Protein AF-A0A3M7R4G9-F1 (afdb_monomer)

InterPro domains:
  IPR041588 Integrase zinc-binding domain [PF17921] (283-318)
  IPR043472 Macro domain-like [G3DSA:3.40.220.10] (87-218)

Secondary structure (DSSP, 8-state):
-------------------EEEEEETTEEEEEEEEE-SSSEEEEEEEE--SS------EEEEEEEEHHHHHHHHH-HHHHHHHHHHHHHT-SS-------PPPPPP-PPPPGGGSS-SS-EEEPPP--TT----EE--SSS--EE-----PEEE-TTS-EEE-HHHHHHHHHHHHHHHHHTT--EEEEEEE-GGGHHHHHHHHHHHHTTT-EEEEEESS--SS-TTSHHHHHHHHHHHHHH-HHHHHHHHHHHTT---SEEEETTEEEEEEEETTEEEEEE---GGGHHHHHHHHHHSTTTTTS-HHHHHHHHHHHB-

Organism: Brachionus plicatilis (NCBI:txid10195)

Nearest PDB structures (foldseek):
  4cw7-assembly3_F  TM=4.751E-01  e=2.543E-01  Pyrococcus abyssi GE5
  8apo-assembly1_Am  TM=3.723E-01  e=1.041E-01  Polytomella magna
  1zun-assembly1_A  TM=4.041E-01  e=3.932E+00  Pseudomonas syringae
  4tld-assembly1_D  TM=3.288E-01  e=1.610E+00  Synechococcus elongatus PCC 7942 = FACHB-805
  4tld-assembly1_F  TM=3.318E-01  e=2.442E+00  Synechococcus elongatus PCC 7942 = FACHB-805

Sequence (318 aa):
MSENSFPVSTLSEIPIEPFFARYIIGRKVRSIEGISKGNDETDLVLINDSPFTKKIRKHTILGRFNKVEILDLIKNEKELSEFVHKNIDSETVNSVTQSTFTRPPRRGGLDSNLLTSEKPLVLISSPNYKTVNDLNLTQLNNIKTKVGNCTMERSENGKHKPNFKQITRSFNKLRRRCKALGIIEVSFPKISNRRHQLAKIINKTFIDHGVNCTVYTNKETIGQIDESFSFCKDIIKLQNEDKHISSIKEKLKLKKIKGYIIENDILLKIRKCRNKIYKQLVIPQCLKRDILEMCHDHFFGAHLGHEKTWAKISSRFY

Solvent-accessible surface area (backbone atoms only — not comparable to full-atom values): 19577 Å² total; per-residue (Å²): 138,85,84,84,80,78,82,85,76,77,82,69,86,75,80,83,70,79,49,78,49,78,49,74,60,88,94,44,58,35,37,41,38,48,46,75,73,87,74,67,37,27,40,38,30,41,35,62,61,61,97,84,58,100,60,85,76,57,74,45,78,79,48,77,36,46,62,68,58,49,52,53,37,64,73,34,59,68,57,41,52,52,53,52,50,58,68,60,72,57,82,67,90,79,86,85,81,84,80,84,83,78,80,80,82,77,84,73,87,73,68,73,81,73,74,76,57,94,62,63,69,43,51,43,69,76,86,45,76,87,50,40,50,72,42,60,49,65,93,80,74,82,56,79,46,69,45,67,71,53,63,65,44,74,41,96,84,73,47,74,41,78,42,60,69,59,52,51,53,42,50,53,52,51,47,53,48,32,57,76,68,71,35,49,40,40,41,41,53,80,41,59,71,96,42,52,70,56,52,51,51,50,44,53,63,31,47,80,68,73,24,48,59,51,67,43,46,78,52,79,76,91,84,76,72,67,54,73,57,44,56,57,53,51,49,40,51,46,38,64,70,26,68,68,53,40,52,51,53,52,37,42,75,70,64,74,55,81,56,63,49,74,57,95,80,36,57,28,37,53,44,79,54,100,91,43,82,43,70,16,43,54,63,35,78,86,50,51,61,59,53,49,47,56,46,37,64,34,84,96,36,48,89,60,52,71,68,51,37,47,54,55,45,67,66,47,40,88

Foldseek 3Di:
DDDDDDDDDPPPDDDDDWDKDWDDDPPFIKIWIWDDPPPQKTFTWIWRDDPPDPDDTDIDGLDIDGPVVVVVLVVCVVNVVVSVVVSVVPPDDDDDDDDDDDDDDDDDDDDPVVPPDPAQEFEADADDLQAQAWRDGPPDPPDTDGLDRFDFDQPPVRDTDTPVVSLLVSLLVVLVVCVVVVHQEYEYPEDEPVCVVVVVSNCCNNVVPRRHYHYHYPDDDDDPPVCVVVVVVVQLVLCCVAPVSVVVVVCVVVVVDDQWDADPSFIWGWDDDPHDTATAGEGRPVCPVVLLCCLQVPPVRPPPDDVNSVVSCVRHHD

Radius of gyration: 29.03 Å; Cα contacts (8 Å, |Δi|>4): 357; chains: 1; bounding box: 90×67×69 Å

Structure (mmCIF, N/CA/C/O backbone):
data_AF-A0A3M7R4G9-F1
#
_entry.id   AF-A0A3M7R4G9-F1
#
loop_
_atom_site.group_PDB
_atom_site.id
_atom_site.type_symbol
_atom_site.label_atom_id
_atom_site.label_alt_id
_atom_site.label_comp_id
_atom_site.label_asym_id
_atom_site.label_entity_id
_atom_site.label_seq_id
_atom_site.pdbx_PDB_ins_code
_atom_site.Cartn_x
_atom_site.Cartn_y
_atom_site.Cartn_z
_atom_site.occupancy
_atom_site.B_iso_or_equiv
_atom_site.auth_seq_id
_atom_site.auth_comp_id
_atom_site.auth_asym_id
_atom_site.auth_atom_id
_atom_site.pdbx_PDB_model_num
ATOM 1 N N . MET A 1 1 ? 74.007 -35.275 7.857 1.00 42.44 1 MET A N 1
ATOM 2 C CA . MET A 1 1 ? 73.600 -33.868 7.677 1.00 42.44 1 MET A CA 1
ATOM 3 C C . MET A 1 1 ? 72.355 -33.878 6.814 1.00 42.44 1 MET A C 1
ATOM 5 O O . MET A 1 1 ? 72.443 -34.271 5.663 1.00 42.44 1 MET A O 1
ATOM 9 N N . SER A 1 2 ? 71.194 -33.628 7.415 1.00 34.22 2 SER A N 1
ATOM 10 C CA . SER A 1 2 ? 69.884 -33.672 6.758 1.00 34.22 2 SER A CA 1
ATOM 11 C C . SER A 1 2 ? 69.499 -32.266 6.309 1.00 34.22 2 SER A C 1
ATOM 13 O O . SER A 1 2 ? 69.327 -31.380 7.148 1.00 34.22 2 SER A O 1
ATOM 15 N N . GLU A 1 3 ? 69.388 -32.062 5.001 1.00 41.69 3 GLU A N 1
ATOM 16 C CA . GLU A 1 3 ? 68.932 -30.807 4.409 1.00 41.69 3 GLU A CA 1
ATOM 17 C C . GLU A 1 3 ? 67.402 -30.713 4.496 1.00 41.69 3 GLU A C 1
ATOM 19 O O . GLU A 1 3 ? 66.668 -31.472 3.864 1.00 41.69 3 GLU A O 1
ATOM 24 N N . ASN A 1 4 ? 66.925 -29.773 5.315 1.00 40.69 4 ASN A N 1
ATOM 25 C CA . ASN A 1 4 ? 65.525 -29.371 5.379 1.00 40.69 4 ASN A CA 1
ATOM 26 C C . ASN A 1 4 ? 65.193 -28.516 4.150 1.00 40.69 4 ASN A C 1
ATOM 28 O O . ASN A 1 4 ? 65.580 -27.349 4.084 1.00 40.69 4 ASN A O 1
ATOM 32 N N . SER A 1 5 ? 64.443 -29.073 3.201 1.00 41.25 5 SER A N 1
ATOM 33 C CA . SER A 1 5 ? 63.776 -28.299 2.154 1.00 41.25 5 SER A CA 1
ATOM 34 C C . SER A 1 5 ? 62.365 -27.930 2.622 1.00 41.25 5 SER A C 1
ATOM 36 O O . SER A 1 5 ? 61.521 -28.790 2.865 1.00 41.25 5 SER A O 1
ATOM 38 N N . PHE A 1 6 ? 62.110 -26.632 2.792 1.00 34.25 6 PHE A N 1
ATOM 39 C CA . PHE A 1 6 ? 60.760 -26.103 2.992 1.00 34.25 6 PHE A CA 1
ATOM 40 C C . PHE A 1 6 ? 60.061 -25.951 1.634 1.00 34.25 6 PHE A C 1
ATOM 42 O O . PHE A 1 6 ? 60.702 -25.520 0.671 1.00 34.25 6 PHE A O 1
ATOM 49 N N . PRO A 1 7 ? 58.756 -26.252 1.526 1.00 42.47 7 PRO A N 1
ATOM 50 C CA . PRO A 1 7 ? 58.028 -26.043 0.287 1.00 42.47 7 PRO A CA 1
ATOM 51 C C . PRO A 1 7 ? 57.777 -24.546 0.072 1.00 42.47 7 PRO A C 1
ATOM 53 O O . PRO A 1 7 ? 57.240 -23.854 0.937 1.00 42.47 7 PRO A O 1
ATOM 56 N N . VAL A 1 8 ? 58.137 -24.059 -1.116 1.00 41.22 8 VAL A N 1
ATOM 57 C CA . VAL A 1 8 ? 57.714 -22.755 -1.636 1.00 41.22 8 VAL A CA 1
ATOM 58 C C . VAL A 1 8 ? 56.209 -22.831 -1.884 1.00 41.22 8 VAL A C 1
ATOM 60 O O . VAL A 1 8 ? 55.754 -23.364 -2.893 1.00 41.22 8 VAL A O 1
ATOM 63 N N . SER A 1 9 ? 55.419 -22.333 -0.937 1.00 35.94 9 SER A N 1
ATOM 64 C CA . SER A 1 9 ? 53.991 -22.112 -1.132 1.00 35.94 9 SER A CA 1
ATOM 65 C C . SER A 1 9 ? 53.798 -20.990 -2.151 1.00 35.94 9 SER A C 1
ATOM 67 O O . SER A 1 9 ? 54.118 -19.830 -1.887 1.00 35.94 9 SER A O 1
ATOM 69 N N . THR A 1 10 ? 53.284 -21.348 -3.323 1.00 41.22 10 THR A N 1
ATOM 70 C CA . THR A 1 10 ? 52.776 -20.421 -4.330 1.00 41.22 10 THR A CA 1
ATOM 71 C C . THR A 1 10 ? 51.686 -19.552 -3.703 1.00 41.22 10 THR A C 1
ATOM 73 O O . THR A 1 10 ? 50.642 -20.044 -3.279 1.00 41.22 10 THR A O 1
ATOM 76 N N . LEU A 1 11 ? 51.940 -18.242 -3.622 1.00 35.69 11 LEU A N 1
ATOM 77 C CA . LEU A 1 11 ? 50.933 -17.233 -3.298 1.00 35.69 11 LEU A CA 1
ATOM 78 C C . LEU A 1 11 ? 49.896 -17.224 -4.425 1.00 35.69 11 LEU A C 1
ATOM 80 O O . LEU A 1 11 ? 50.037 -16.514 -5.416 1.00 35.69 11 LEU A O 1
ATOM 84 N N . SER A 1 12 ? 48.873 -18.062 -4.287 1.00 39.47 12 SER A N 1
ATOM 85 C CA . SER A 1 12 ? 47.683 -18.035 -5.128 1.00 39.47 12 SER A CA 1
ATOM 86 C C . SER A 1 12 ? 47.041 -16.646 -5.085 1.00 39.47 12 SER A C 1
ATOM 88 O O . SER A 1 12 ? 46.936 -16.034 -4.020 1.00 39.47 12 SER A O 1
ATOM 90 N N . GLU A 1 13 ? 46.609 -16.174 -6.251 1.00 47.41 13 GLU A N 1
ATOM 91 C CA . GLU A 1 13 ? 45.967 -14.886 -6.518 1.00 47.41 13 GLU A CA 1
ATOM 92 C C . GLU A 1 13 ? 44.855 -14.557 -5.507 1.00 47.41 13 GLU A C 1
ATOM 94 O O . GLU A 1 13 ? 43.728 -15.031 -5.611 1.00 47.41 13 GLU A O 1
ATOM 99 N N . ILE A 1 14 ? 45.155 -13.715 -4.514 1.00 47.22 14 ILE A N 1
ATOM 100 C CA . ILE A 1 14 ? 44.122 -13.139 -3.644 1.00 47.22 14 ILE A CA 1
ATOM 101 C C . ILE A 1 14 ? 43.396 -12.056 -4.458 1.00 47.22 14 ILE A C 1
ATOM 103 O O . ILE A 1 14 ? 44.038 -11.049 -4.785 1.00 47.22 14 ILE A O 1
ATOM 107 N N . PRO A 1 15 ? 42.103 -12.199 -4.797 1.00 49.53 15 PRO A N 1
ATOM 108 C CA . PRO A 1 15 ? 41.371 -11.149 -5.493 1.00 49.53 15 PRO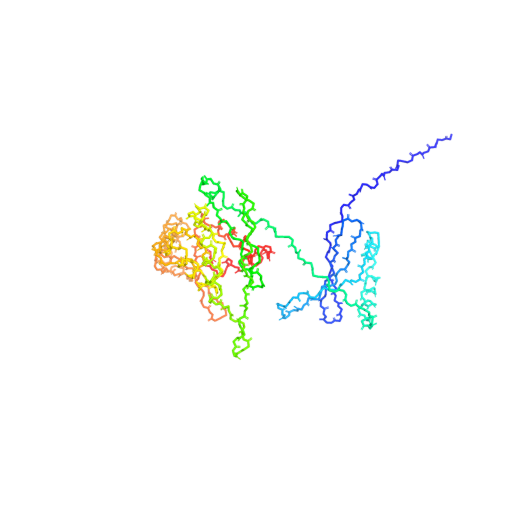 A CA 1
ATOM 109 C C . PRO A 1 15 ? 41.316 -9.895 -4.612 1.00 49.53 15 PRO A C 1
ATOM 111 O O . PRO A 1 15 ? 40.972 -9.963 -3.433 1.00 49.53 15 PRO A O 1
ATOM 114 N N . ILE A 1 16 ? 41.686 -8.739 -5.171 1.00 54.91 16 ILE A N 1
ATOM 115 C CA . ILE A 1 16 ? 41.529 -7.459 -4.473 1.00 54.91 16 ILE A CA 1
ATOM 116 C C . ILE A 1 16 ? 40.050 -7.093 -4.539 1.00 54.91 16 ILE A C 1
ATOM 118 O O . ILE A 1 16 ? 39.544 -6.699 -5.592 1.00 54.91 16 ILE A O 1
ATOM 122 N N . GLU A 1 17 ? 39.352 -7.224 -3.417 1.00 59.75 17 GLU A N 1
ATOM 123 C CA . GLU A 1 17 ? 38.013 -6.669 -3.289 1.00 59.75 17 GLU A CA 1
ATOM 124 C C . GLU A 1 17 ? 38.077 -5.131 -3.300 1.00 59.75 17 GLU A C 1
ATOM 126 O O . GLU A 1 17 ? 39.019 -4.541 -2.760 1.00 59.75 17 GLU A O 1
ATOM 131 N N . PRO A 1 18 ? 37.096 -4.448 -3.916 1.00 66.75 18 PRO A N 1
ATOM 132 C CA . PRO A 1 18 ? 37.012 -2.996 -3.836 1.00 66.75 18 PRO A CA 1
ATOM 133 C C . PRO A 1 18 ? 36.936 -2.570 -2.367 1.00 66.75 18 PRO A C 1
ATOM 135 O O . PRO A 1 18 ? 36.030 -2.980 -1.642 1.00 66.75 18 PRO A O 1
ATOM 138 N N . PHE A 1 19 ? 37.873 -1.730 -1.931 1.00 71.00 19 PHE A N 1
ATOM 139 C CA . PHE A 1 19 ? 37.915 -1.233 -0.560 1.00 71.00 19 PHE A CA 1
ATOM 140 C C . PHE A 1 19 ? 37.462 0.225 -0.484 1.00 71.00 19 PHE A C 1
ATOM 142 O O . PHE A 1 19 ? 37.578 1.004 -1.436 1.00 71.00 19 PHE A O 1
ATOM 149 N N . PHE A 1 20 ? 36.928 0.587 0.680 1.00 68.19 20 PHE A N 1
ATOM 150 C CA . PHE A 1 20 ? 36.372 1.904 0.948 1.00 68.19 20 PHE A CA 1
ATOM 151 C C . PHE A 1 20 ? 36.874 2.403 2.298 1.00 68.19 20 PHE A C 1
ATOM 153 O O . PHE A 1 20 ? 36.586 1.799 3.331 1.00 68.19 20 PHE A O 1
ATOM 160 N N . ALA A 1 21 ? 37.587 3.526 2.291 1.00 71.38 21 ALA A N 1
ATOM 161 C CA . ALA A 1 21 ? 38.100 4.152 3.503 1.00 71.38 21 ALA A CA 1
ATOM 162 C C . ALA A 1 21 ? 37.563 5.584 3.635 1.00 71.38 21 ALA A C 1
ATOM 164 O O . ALA A 1 21 ? 37.418 6.311 2.647 1.00 71.38 21 ALA A O 1
ATOM 165 N N . ARG A 1 22 ? 37.218 5.994 4.861 1.00 68.25 22 ARG A N 1
ATOM 166 C CA . ARG A 1 22 ? 36.731 7.347 5.167 1.00 68.25 22 ARG A CA 1
ATOM 167 C C . ARG A 1 22 ? 37.735 8.073 6.033 1.00 68.25 22 ARG A C 1
ATOM 169 O O . ARG A 1 22 ? 38.147 7.544 7.055 1.00 68.25 22 ARG A O 1
ATOM 176 N N . TYR A 1 23 ? 38.003 9.322 5.675 1.00 67.88 23 TYR A N 1
ATOM 177 C CA . TYR A 1 23 ? 38.895 10.188 6.432 1.00 67.88 23 TYR A CA 1
ATOM 178 C C . TYR A 1 23 ? 38.284 11.575 6.603 1.00 67.88 23 TYR A C 1
ATOM 180 O O . TYR A 1 23 ? 37.444 12.028 5.814 1.00 67.88 23 TYR A O 1
ATOM 188 N N . ILE A 1 24 ? 38.708 12.253 7.664 1.00 58.72 24 ILE A N 1
ATOM 189 C CA . ILE A 1 24 ? 38.310 13.623 7.971 1.00 58.72 24 ILE A CA 1
ATOM 190 C C . ILE A 1 24 ? 39.524 14.510 7.724 1.00 58.72 24 ILE A C 1
ATOM 192 O O . ILE A 1 24 ? 40.547 14.353 8.379 1.00 58.72 24 ILE A O 1
ATOM 196 N N . ILE A 1 25 ? 39.400 15.448 6.784 1.00 66.94 25 ILE A N 1
ATOM 197 C CA . ILE A 1 25 ? 40.426 16.463 6.516 1.00 66.94 25 ILE A CA 1
ATOM 198 C C . ILE A 1 25 ? 39.813 17.823 6.849 1.00 66.94 25 ILE A C 1
ATOM 200 O O . ILE A 1 25 ? 38.887 18.297 6.174 1.00 66.94 25 ILE A O 1
ATOM 204 N N . GLY A 1 26 ? 40.280 18.432 7.939 1.00 76.31 26 GLY A N 1
ATOM 205 C CA . GLY A 1 26 ? 39.665 19.626 8.520 1.00 76.31 26 GLY A CA 1
ATOM 206 C C . GLY A 1 26 ? 38.207 19.371 8.933 1.00 76.31 26 GLY A C 1
ATOM 207 O O . GLY A 1 26 ? 37.925 18.491 9.736 1.00 76.31 26 GLY A O 1
ATOM 208 N N . ARG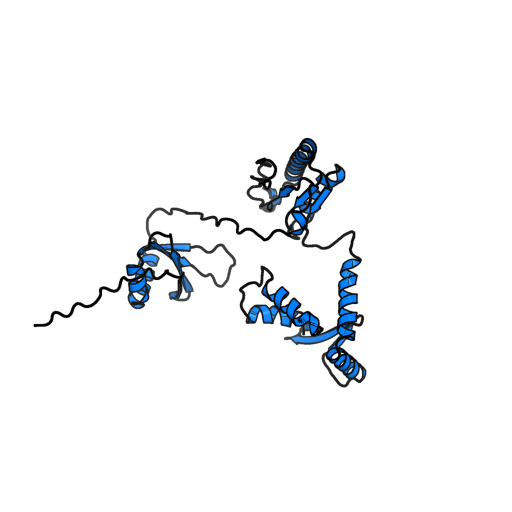 A 1 27 ? 37.255 20.134 8.373 1.00 62.06 27 ARG A N 1
ATOM 209 C CA . ARG A 1 27 ? 35.801 19.973 8.626 1.00 62.06 27 ARG A CA 1
ATOM 210 C C . ARG A 1 27 ? 35.056 19.170 7.548 1.00 62.06 27 ARG A C 1
ATOM 212 O O . ARG A 1 27 ? 33.826 19.145 7.553 1.00 62.06 27 ARG A O 1
ATOM 219 N N . LYS A 1 28 ? 35.758 18.571 6.580 1.00 68.12 28 LYS A N 1
ATOM 220 C CA . LYS A 1 28 ? 35.141 17.841 5.460 1.00 68.12 28 LYS A CA 1
ATOM 221 C C . LYS A 1 28 ? 35.423 16.347 5.583 1.00 68.12 28 LYS A C 1
ATOM 223 O O . LYS A 1 28 ? 36.575 15.939 5.696 1.00 68.12 28 LYS A O 1
ATOM 228 N N . VAL A 1 29 ? 34.364 15.544 5.506 1.00 62.59 29 VAL A N 1
ATOM 229 C CA . VAL A 1 29 ? 34.470 14.089 5.354 1.00 62.59 29 VAL A CA 1
ATOM 230 C C . VAL A 1 29 ? 34.738 13.794 3.884 1.00 62.59 29 VAL A C 1
ATOM 232 O O . VAL A 1 29 ? 34.008 14.278 3.017 1.00 62.59 29 VAL A O 1
ATOM 235 N N . ARG A 1 30 ? 35.780 13.018 3.601 1.00 77.12 30 ARG A N 1
ATOM 236 C CA . ARG A 1 30 ? 36.077 12.516 2.258 1.00 77.12 30 ARG A CA 1
ATOM 237 C C . ARG A 1 30 ? 36.153 10.995 2.300 1.00 77.12 30 ARG A C 1
ATOM 239 O O . ARG A 1 30 ? 36.441 10.408 3.343 1.00 77.12 30 ARG A O 1
ATOM 246 N N . SER A 1 31 ? 35.871 10.363 1.171 1.00 80.25 31 SER A N 1
ATOM 247 C CA . SER A 1 31 ? 36.061 8.925 1.008 1.00 80.25 31 SER A CA 1
ATOM 248 C C . SER A 1 31 ? 37.083 8.646 -0.087 1.00 80.25 31 SER A C 1
ATOM 250 O O . SER A 1 31 ? 37.171 9.394 -1.059 1.00 80.25 31 SER A O 1
ATOM 252 N N . ILE A 1 32 ? 37.880 7.599 0.103 1.00 81.44 32 ILE A N 1
ATOM 253 C CA . ILE A 1 32 ? 38.805 7.072 -0.899 1.00 81.44 32 ILE A CA 1
ATOM 254 C C . ILE A 1 32 ? 38.264 5.714 -1.332 1.00 81.44 32 ILE A C 1
ATOM 256 O O . ILE A 1 32 ? 37.933 4.874 -0.492 1.00 81.44 32 ILE A O 1
ATOM 260 N N . GLU A 1 33 ? 38.144 5.531 -2.641 1.00 85.69 33 GLU A N 1
ATOM 261 C CA . GLU A 1 33 ? 37.711 4.282 -3.262 1.00 85.69 33 GLU A CA 1
ATOM 262 C C . GLU A 1 33 ? 38.821 3.785 -4.192 1.00 85.69 33 GLU A C 1
ATOM 264 O O . GLU A 1 33 ? 39.323 4.546 -5.026 1.00 85.69 33 GLU A O 1
ATOM 269 N N . GLY A 1 34 ? 39.210 2.519 -4.034 1.00 84.25 34 GLY A N 1
ATOM 270 C CA . GLY A 1 34 ? 40.103 1.837 -4.968 1.00 84.25 34 GLY A CA 1
ATOM 271 C C . GLY A 1 34 ? 39.306 1.248 -6.130 1.00 84.25 34 GLY A C 1
ATOM 272 O O . GLY A 1 34 ? 38.413 0.428 -5.915 1.00 84.25 34 GLY A O 1
ATOM 273 N N . ILE A 1 35 ? 39.617 1.648 -7.364 1.00 83.75 35 ILE A N 1
ATOM 274 C CA . ILE A 1 35 ? 38.969 1.120 -8.573 1.00 83.75 35 ILE A CA 1
ATOM 275 C C . ILE A 1 35 ? 39.972 0.263 -9.346 1.00 83.75 35 ILE A C 1
ATOM 277 O O . ILE A 1 35 ? 40.864 0.790 -10.011 1.00 83.75 35 ILE A O 1
ATOM 281 N N . SER A 1 36 ? 39.807 -1.060 -9.282 1.00 82.50 36 SER A N 1
ATOM 282 C CA . SER A 1 36 ? 40.648 -2.005 -10.028 1.00 82.50 36 SER A CA 1
ATOM 283 C C . SER A 1 36 ? 40.463 -1.852 -11.544 1.00 82.50 36 SER A C 1
ATOM 285 O O . SER A 1 36 ? 39.335 -1.711 -12.033 1.00 82.50 36 SER A O 1
ATOM 287 N N . LYS A 1 37 ? 41.572 -1.888 -12.293 1.00 79.44 37 LYS A N 1
ATOM 288 C CA . LYS A 1 37 ? 41.596 -1.789 -13.764 1.00 79.44 37 LYS A CA 1
ATOM 289 C C . LYS A 1 37 ? 41.841 -3.113 -14.486 1.00 79.44 37 LYS A C 1
ATOM 291 O O . LYS A 1 37 ? 41.761 -3.131 -15.710 1.00 79.44 37 LYS A O 1
ATOM 296 N N . GLY A 1 38 ? 42.068 -4.205 -13.756 1.00 66.44 38 GLY A N 1
ATOM 297 C CA . GLY A 1 38 ? 42.205 -5.549 -14.329 1.00 66.44 38 GLY A CA 1
ATOM 298 C C . GLY A 1 38 ? 43.621 -5.983 -14.726 1.00 66.44 38 GLY A C 1
ATOM 299 O O . GLY A 1 38 ? 43.740 -7.056 -15.296 1.00 66.44 38 GLY A O 1
ATOM 300 N N . ASN A 1 39 ? 44.667 -5.219 -14.384 1.00 73.00 39 ASN A N 1
ATOM 301 C CA . ASN A 1 39 ? 46.081 -5.547 -14.655 1.00 73.00 39 ASN A CA 1
ATOM 302 C C . ASN A 1 39 ? 46.964 -5.300 -13.408 1.00 73.00 39 ASN A C 1
ATOM 304 O O . ASN A 1 39 ? 47.975 -4.613 -13.503 1.00 73.00 39 ASN A O 1
ATOM 308 N N . ASP A 1 40 ? 46.515 -5.711 -12.217 1.00 77.88 40 ASP A N 1
ATOM 309 C CA . ASP A 1 40 ? 47.119 -5.388 -10.900 1.00 77.88 40 ASP A CA 1
ATOM 310 C C . ASP A 1 40 ? 47.237 -3.893 -10.537 1.00 77.88 40 ASP A C 1
ATOM 312 O O . ASP A 1 40 ? 47.588 -3.545 -9.407 1.00 77.88 40 ASP A O 1
ATOM 316 N N . GLU A 1 41 ? 46.861 -3.001 -11.451 1.00 79.38 41 GLU A N 1
ATOM 317 C CA . GLU A 1 41 ? 46.724 -1.570 -11.216 1.00 79.38 41 GLU A CA 1
ATOM 318 C C . GLU A 1 41 ? 45.354 -1.218 -10.626 1.00 79.38 41 GLU A C 1
ATOM 320 O O . GLU A 1 41 ? 44.295 -1.704 -11.053 1.00 79.38 41 GLU A O 1
ATOM 325 N N . THR A 1 42 ? 45.377 -0.303 -9.664 1.00 83.25 42 THR A N 1
ATOM 326 C CA . THR A 1 42 ? 44.187 0.259 -9.032 1.00 83.25 42 THR A CA 1
ATOM 327 C C . THR A 1 42 ? 44.306 1.781 -8.992 1.00 83.25 42 THR A C 1
ATOM 329 O O . THR A 1 42 ? 45.295 2.337 -8.511 1.00 83.25 42 THR A O 1
ATOM 332 N N . ASP A 1 43 ? 43.279 2.467 -9.499 1.00 85.06 43 ASP A N 1
ATOM 333 C CA . ASP A 1 43 ? 43.169 3.921 -9.372 1.00 85.06 43 ASP A CA 1
ATOM 334 C C . ASP A 1 43 ? 42.684 4.244 -7.950 1.00 85.06 43 ASP A C 1
ATOM 336 O O . ASP A 1 43 ? 41.605 3.792 -7.548 1.00 85.06 43 ASP A O 1
ATOM 340 N N . LEU A 1 44 ? 43.430 5.064 -7.203 1.00 84.50 44 LEU A N 1
ATOM 341 C CA . LEU A 1 44 ? 42.930 5.654 -5.958 1.00 84.50 44 LEU A CA 1
ATOM 342 C C . LEU A 1 44 ? 42.118 6.904 -6.281 1.00 84.50 44 LEU A C 1
ATOM 344 O O . LEU A 1 44 ? 42.647 7.895 -6.792 1.00 84.50 44 LEU A O 1
ATOM 348 N N . VAL A 1 45 ? 40.824 6.874 -5.967 1.00 85.19 45 VAL A N 1
ATOM 349 C CA . VAL A 1 45 ? 39.908 7.973 -6.272 1.00 85.19 45 VAL A CA 1
ATOM 350 C C . VAL A 1 45 ? 39.425 8.638 -4.995 1.00 85.19 45 VAL A C 1
ATOM 352 O O . VAL A 1 45 ? 38.754 8.022 -4.170 1.00 85.19 45 VAL A O 1
ATOM 355 N N . LEU A 1 46 ? 39.699 9.936 -4.868 1.00 84.50 46 LEU A N 1
ATOM 356 C CA . LEU A 1 46 ? 39.132 10.772 -3.820 1.00 84.50 46 LEU A CA 1
ATOM 357 C C . LEU A 1 46 ? 37.724 11.220 -4.214 1.00 84.50 46 LEU A C 1
ATOM 359 O O . LEU A 1 46 ? 37.508 11.866 -5.246 1.00 84.50 46 LEU A O 1
ATOM 363 N N . ILE A 1 47 ? 36.761 10.909 -3.356 1.00 82.25 47 ILE A N 1
ATOM 364 C CA . ILE A 1 47 ? 35.361 11.282 -3.502 1.00 82.25 47 ILE A CA 1
ATOM 365 C C . ILE A 1 47 ? 35.068 12.421 -2.531 1.00 82.25 47 ILE A C 1
ATOM 367 O O . ILE A 1 47 ? 35.088 12.272 -1.306 1.00 82.25 47 ILE A O 1
ATOM 371 N N . ASN A 1 48 ? 34.769 13.587 -3.099 1.00 73.81 48 ASN A N 1
ATOM 372 C CA . ASN A 1 48 ? 34.350 14.745 -2.324 1.00 73.81 48 ASN A CA 1
ATOM 373 C C . ASN A 1 48 ? 32.861 14.619 -1.979 1.00 73.81 48 ASN A C 1
ATOM 375 O O . ASN A 1 48 ? 31.988 15.010 -2.762 1.00 73.81 48 ASN A O 1
ATOM 379 N N . ASP A 1 49 ? 32.570 14.082 -0.797 1.00 65.06 49 ASP A N 1
ATOM 380 C CA . ASP A 1 49 ? 31.210 14.001 -0.278 1.00 65.06 49 ASP A CA 1
ATOM 381 C C . ASP A 1 49 ? 30.755 15.389 0.211 1.00 65.06 49 ASP A C 1
ATOM 383 O O . ASP A 1 49 ? 31.201 15.909 1.232 1.00 65.06 49 ASP A O 1
ATOM 387 N N . SER A 1 50 ? 29.858 16.034 -0.544 1.00 56.19 50 SER A N 1
ATOM 388 C CA . SER A 1 50 ? 29.167 17.242 -0.079 1.00 56.19 50 SER A CA 1
ATOM 389 C C . SER A 1 50 ? 27.954 16.837 0.765 1.00 56.19 50 SER A C 1
ATOM 391 O O . SER A 1 50 ? 27.037 16.216 0.221 1.00 56.19 50 SER A O 1
ATOM 393 N N . PRO A 1 51 ? 27.873 17.229 2.050 1.00 46.12 51 PRO A N 1
ATOM 394 C CA . PRO A 1 51 ? 26.733 16.870 2.893 1.00 46.12 51 PRO A CA 1
ATOM 395 C C . PRO A 1 51 ? 25.411 17.541 2.474 1.00 46.12 51 PRO A C 1
ATOM 397 O O . PRO A 1 51 ? 24.352 17.121 2.933 1.00 46.12 51 PRO A O 1
ATOM 400 N N . PHE A 1 52 ? 25.434 18.548 1.587 1.00 42.19 52 PHE A N 1
ATOM 401 C CA . PHE A 1 52 ? 24.273 19.421 1.367 1.00 42.19 52 PHE A CA 1
ATOM 402 C C . PHE A 1 52 ? 23.728 19.503 -0.064 1.00 42.19 52 PHE A C 1
ATOM 404 O O . PHE A 1 52 ? 22.672 20.104 -0.252 1.00 42.19 52 PHE A O 1
ATOM 411 N N . THR A 1 53 ? 24.339 18.890 -1.089 1.00 42.44 53 THR A N 1
ATOM 412 C CA . THR A 1 53 ? 23.751 18.942 -2.447 1.00 42.44 53 THR A CA 1
ATOM 413 C C . THR A 1 53 ? 23.894 17.650 -3.255 1.00 42.44 53 THR A C 1
ATOM 415 O O . THR A 1 53 ? 24.980 17.107 -3.418 1.00 42.44 53 THR A O 1
ATOM 418 N N . LYS A 1 54 ? 22.776 17.193 -3.850 1.00 45.78 54 LYS A N 1
ATOM 419 C CA . LYS A 1 54 ? 22.701 16.137 -4.885 1.00 45.78 54 LYS A CA 1
ATOM 420 C C . LYS A 1 54 ? 23.283 16.612 -6.231 1.00 45.78 54 LYS A C 1
ATOM 422 O O . LYS A 1 54 ? 22.594 16.572 -7.252 1.00 45.78 54 LYS A O 1
ATOM 427 N N . LYS A 1 55 ? 24.512 17.124 -6.258 1.00 46.09 55 LYS A N 1
ATOM 428 C CA . LYS A 1 55 ? 25.232 17.388 -7.514 1.00 46.09 55 LYS A CA 1
ATOM 429 C C . LYS A 1 55 ? 26.231 16.268 -7.798 1.00 46.09 55 LYS A C 1
ATOM 431 O O . LYS A 1 55 ? 26.611 15.526 -6.900 1.00 46.09 55 LYS A O 1
ATOM 436 N N . ILE A 1 56 ? 26.571 16.134 -9.081 1.00 46.09 56 ILE A N 1
ATOM 437 C CA . ILE A 1 56 ? 27.527 15.168 -9.641 1.00 46.09 56 ILE A CA 1
ATOM 438 C C . ILE A 1 56 ? 28.750 15.080 -8.722 1.00 46.09 56 ILE A C 1
ATOM 440 O O . ILE A 1 56 ? 29.367 16.109 -8.438 1.00 46.09 56 ILE A O 1
ATOM 444 N N . ARG A 1 57 ? 29.069 13.869 -8.249 1.00 60.16 57 ARG A N 1
ATOM 445 C CA . ARG A 1 57 ? 30.272 13.622 -7.450 1.00 60.16 57 ARG A CA 1
ATOM 446 C C . ARG A 1 57 ? 31.476 13.971 -8.316 1.00 60.16 57 ARG A C 1
ATOM 448 O O . ARG A 1 57 ? 31.661 13.391 -9.383 1.00 60.16 57 ARG A O 1
ATOM 455 N N . LYS A 1 58 ? 32.242 14.975 -7.892 1.00 69.00 58 LYS A N 1
ATOM 456 C CA . LYS A 1 58 ? 33.558 15.226 -8.472 1.00 69.00 58 LYS A CA 1
ATOM 457 C C . LYS A 1 58 ? 34.501 14.183 -7.887 1.00 69.00 58 LYS A C 1
ATOM 459 O O . LYS A 1 58 ? 34.561 14.038 -6.666 1.00 69.00 58 LYS A O 1
ATOM 464 N N . HIS A 1 59 ? 35.173 13.471 -8.774 1.00 75.69 59 HIS A N 1
ATOM 465 C CA . HIS A 1 59 ? 36.188 12.485 -8.449 1.00 75.69 59 HIS A CA 1
ATOM 466 C C . HIS A 1 59 ? 37.543 13.071 -8.837 1.00 75.69 59 HIS A C 1
ATOM 468 O O . HIS A 1 59 ? 37.665 13.615 -9.936 1.00 75.69 59 HIS A O 1
ATOM 474 N N . THR A 1 60 ? 38.525 12.961 -7.949 1.00 81.56 60 THR A N 1
ATOM 475 C CA . THR A 1 60 ? 39.923 13.291 -8.247 1.00 81.56 60 THR A CA 1
ATOM 476 C C . THR A 1 60 ? 40.720 11.997 -8.172 1.00 81.56 60 THR A C 1
ATOM 478 O O . THR A 1 60 ? 40.649 11.300 -7.163 1.00 81.56 60 THR A O 1
ATOM 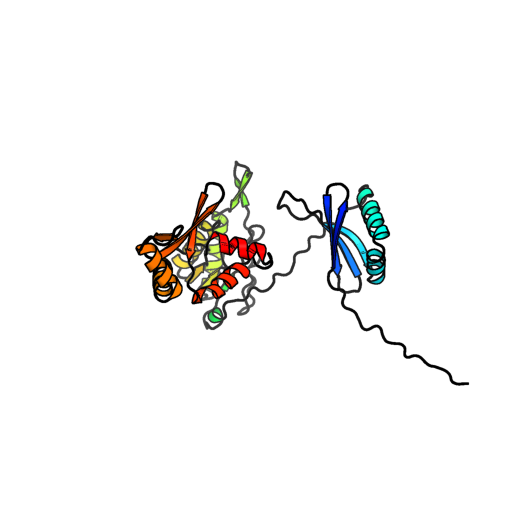481 N N . ILE A 1 61 ? 41.429 11.648 -9.244 1.00 83.56 61 ILE A N 1
ATOM 482 C CA . ILE A 1 61 ? 42.342 10.500 -9.241 1.00 83.56 61 ILE A CA 1
ATOM 483 C C . ILE A 1 61 ? 43.614 10.965 -8.535 1.00 83.56 61 ILE A C 1
ATOM 485 O O . ILE A 1 61 ? 44.246 11.910 -8.997 1.00 83.56 61 ILE A O 1
ATOM 489 N N . LEU A 1 62 ? 43.944 10.343 -7.404 1.00 80.44 62 LEU A N 1
ATOM 490 C CA . LEU A 1 62 ? 45.126 10.682 -6.606 1.00 80.44 62 LEU A CA 1
ATOM 491 C C . LEU A 1 62 ? 46.402 10.035 -7.156 1.00 80.44 62 LEU A C 1
ATOM 493 O O . LEU A 1 62 ? 47.495 10.531 -6.916 1.00 80.44 62 LEU A O 1
ATOM 497 N N . GLY A 1 63 ? 46.262 8.936 -7.895 1.00 84.06 63 GLY A N 1
ATOM 498 C CA . GLY A 1 63 ? 47.371 8.231 -8.524 1.00 84.06 63 GLY A CA 1
ATOM 499 C C . GLY A 1 63 ? 46.973 6.822 -8.946 1.00 84.06 63 GLY A C 1
ATOM 500 O O . GLY A 1 63 ? 45.892 6.336 -8.589 1.00 84.06 63 GLY A O 1
ATOM 501 N N . ARG A 1 64 ? 47.854 6.192 -9.722 1.00 87.19 64 ARG A N 1
ATOM 502 C CA . ARG A 1 64 ? 47.790 4.767 -10.049 1.00 87.19 64 ARG A CA 1
ATOM 503 C C . ARG A 1 64 ? 48.797 4.038 -9.192 1.00 87.19 64 ARG A C 1
ATOM 505 O O . ARG A 1 64 ? 49.942 4.469 -9.130 1.00 87.19 64 ARG A O 1
ATOM 512 N N . PHE A 1 65 ? 48.348 2.960 -8.575 1.00 86.44 65 PHE A N 1
ATOM 513 C CA . PHE A 1 65 ? 49.168 2.160 -7.686 1.00 86.44 65 PHE A CA 1
ATOM 514 C C . PHE A 1 65 ? 49.050 0.700 -8.071 1.00 86.44 65 PHE A C 1
ATOM 516 O O . PHE A 1 65 ? 47.971 0.236 -8.464 1.00 86.44 65 PHE A O 1
ATOM 523 N N . ASN A 1 66 ? 50.152 -0.024 -7.939 1.00 88.62 66 ASN A N 1
ATOM 524 C CA . ASN A 1 66 ? 50.087 -1.475 -7.955 1.00 88.62 66 ASN A CA 1
ATOM 525 C C . ASN A 1 66 ? 49.563 -1.996 -6.603 1.00 88.62 66 ASN A C 1
ATOM 527 O O . ASN A 1 66 ? 49.462 -1.279 -5.603 1.00 88.62 66 ASN A O 1
ATOM 531 N N . LYS A 1 67 ? 49.203 -3.278 -6.574 1.00 78.88 67 LYS A N 1
ATOM 532 C CA . LYS A 1 67 ? 48.652 -3.946 -5.389 1.00 78.88 67 LYS A CA 1
ATOM 533 C C . LYS A 1 67 ? 49.527 -3.824 -4.138 1.00 78.88 67 LYS A C 1
ATOM 535 O O . LYS A 1 67 ? 48.989 -3.674 -3.043 1.00 78.88 67 LYS A O 1
ATOM 540 N N . VAL A 1 68 ? 50.847 -3.926 -4.293 1.00 83.56 68 VAL A N 1
ATOM 541 C CA . VAL A 1 68 ? 51.793 -3.913 -3.168 1.00 83.56 68 VAL A CA 1
ATOM 542 C C . VAL A 1 68 ? 51.817 -2.526 -2.533 1.00 83.56 68 VAL A C 1
ATOM 544 O O . VAL A 1 68 ? 51.623 -2.405 -1.327 1.00 83.56 68 VAL A O 1
ATOM 547 N N . GLU A 1 69 ? 51.903 -1.482 -3.356 1.00 83.94 69 GLU A N 1
ATOM 548 C CA . GLU A 1 69 ? 51.890 -0.086 -2.909 1.00 83.94 69 GLU A CA 1
ATOM 549 C C . GLU A 1 69 ? 50.608 0.278 -2.153 1.00 83.94 69 GLU A C 1
ATOM 551 O O . GLU A 1 69 ? 50.662 0.974 -1.142 1.00 83.94 69 GLU A O 1
ATOM 556 N N . ILE A 1 70 ? 49.447 -0.215 -2.600 1.00 80.12 70 ILE A N 1
ATOM 557 C CA . ILE A 1 70 ? 48.176 0.029 -1.902 1.00 80.12 70 ILE A CA 1
ATOM 558 C C . ILE A 1 70 ? 48.151 -0.642 -0.535 1.00 80.12 70 ILE A C 1
ATOM 560 O O . ILE A 1 70 ? 47.668 -0.049 0.427 1.00 80.12 70 ILE A O 1
ATOM 564 N N . LEU A 1 71 ? 48.634 -1.880 -0.441 1.00 78.12 71 LEU A N 1
ATOM 565 C CA . LEU A 1 71 ? 48.647 -2.601 0.827 1.00 78.12 71 LEU A CA 1
ATOM 566 C C . LEU A 1 71 ? 49.591 -1.942 1.832 1.00 78.12 71 LEU A C 1
ATOM 568 O O . LEU A 1 71 ? 49.233 -1.857 3.006 1.00 78.12 71 LEU A O 1
ATOM 572 N N . ASP A 1 72 ? 50.739 -1.440 1.383 1.00 83.19 72 ASP A N 1
ATOM 573 C CA . ASP A 1 72 ? 51.670 -0.704 2.241 1.00 83.19 72 ASP A CA 1
ATOM 574 C C . ASP A 1 72 ? 51.082 0.648 2.674 1.00 83.19 72 ASP A C 1
ATOM 576 O O . ASP A 1 72 ? 51.072 0.954 3.867 1.00 83.19 72 ASP A O 1
ATOM 580 N N . LEU A 1 73 ? 50.446 1.388 1.755 1.00 81.25 73 LEU A N 1
ATOM 581 C CA . LEU A 1 73 ? 49.709 2.618 2.072 1.00 81.25 73 LEU A CA 1
ATOM 582 C C . LEU A 1 73 ? 48.583 2.386 3.094 1.00 81.25 73 LEU A C 1
ATOM 584 O O . LEU A 1 73 ? 48.406 3.185 4.007 1.00 81.25 73 LEU A O 1
ATOM 588 N N . ILE A 1 74 ? 47.809 1.303 2.969 1.00 75.75 74 ILE A N 1
ATOM 589 C CA . ILE A 1 74 ? 46.713 0.992 3.903 1.00 75.75 74 ILE A CA 1
ATOM 590 C C . ILE A 1 74 ? 47.250 0.589 5.280 1.00 75.75 74 ILE A C 1
ATOM 592 O O . ILE A 1 74 ? 46.667 0.971 6.294 1.00 75.75 74 ILE A O 1
ATOM 596 N N . LYS A 1 75 ? 48.341 -0.187 5.331 1.00 80.44 75 LYS A N 1
ATOM 597 C CA . LYS A 1 75 ? 48.968 -0.604 6.595 1.00 80.44 75 LYS A CA 1
ATOM 598 C C . LYS A 1 75 ? 49.566 0.582 7.350 1.00 80.44 75 LYS A C 1
ATOM 600 O O . LYS A 1 75 ? 49.531 0.593 8.578 1.00 80.44 75 LYS A O 1
ATOM 605 N N . ASN A 1 76 ? 50.050 1.590 6.626 1.00 81.12 76 ASN A N 1
ATOM 606 C CA . ASN A 1 76 ? 50.648 2.791 7.189 1.00 81.12 76 ASN A CA 1
ATOM 607 C C . ASN A 1 76 ? 49.674 3.977 7.132 1.00 81.12 76 ASN A C 1
ATOM 609 O O . ASN A 1 76 ? 49.813 4.893 6.324 1.00 81.12 76 ASN A O 1
ATOM 613 N N . GLU A 1 77 ? 48.701 4.005 8.049 1.00 73.81 77 GLU A N 1
ATOM 614 C CA . GLU A 1 77 ? 47.658 5.048 8.111 1.00 73.81 77 GLU A CA 1
ATOM 615 C C . GLU A 1 77 ? 48.226 6.487 8.113 1.00 73.81 77 GLU A C 1
ATOM 617 O O . GLU A 1 77 ? 47.646 7.401 7.518 1.00 73.81 77 GLU A O 1
ATOM 622 N N . LYS A 1 78 ? 49.405 6.682 8.722 1.00 73.88 78 LYS A N 1
ATOM 623 C CA . LYS A 1 78 ? 50.124 7.964 8.734 1.00 73.88 78 LYS A CA 1
ATOM 624 C C . LYS A 1 78 ? 50.626 8.371 7.340 1.00 73.88 78 LYS A C 1
ATOM 626 O O . LYS A 1 78 ? 50.434 9.520 6.947 1.00 73.88 78 LYS A O 1
ATOM 631 N N . GLU A 1 79 ? 51.189 7.434 6.579 1.00 79.81 79 GLU A N 1
ATOM 632 C CA . GLU A 1 79 ? 51.688 7.675 5.217 1.00 79.81 79 GLU A CA 1
ATOM 633 C C . GLU A 1 79 ? 50.542 7.948 4.243 1.00 79.81 79 GLU A C 1
ATOM 635 O O . GLU A 1 79 ? 50.641 8.851 3.415 1.00 79.81 79 GLU A O 1
ATOM 640 N N . LEU A 1 80 ? 49.414 7.243 4.380 1.00 75.94 80 LEU A N 1
ATOM 641 C CA . LEU A 1 80 ? 48.226 7.501 3.566 1.00 75.94 80 LEU A CA 1
ATOM 642 C C . LEU A 1 80 ? 47.653 8.901 3.821 1.00 75.94 80 LEU A C 1
ATOM 644 O O . LEU A 1 80 ? 47.288 9.601 2.876 1.00 75.94 80 LEU A O 1
ATOM 648 N N . SER A 1 81 ? 47.597 9.340 5.082 1.00 73.56 81 SER A N 1
ATOM 649 C CA . SER A 1 81 ? 47.152 10.696 5.420 1.00 73.56 81 SER A CA 1
ATOM 650 C C . SER A 1 81 ? 48.085 11.762 4.832 1.00 73.56 81 SER A C 1
ATOM 652 O O . SER A 1 81 ? 47.608 12.705 4.196 1.00 73.56 81 SER A O 1
ATOM 654 N N . GLU A 1 82 ? 49.403 11.608 4.987 1.00 81.31 82 GLU A N 1
ATOM 655 C CA . GLU A 1 82 ? 50.403 12.530 4.429 1.00 81.31 82 GLU A CA 1
ATOM 656 C C . GLU A 1 82 ? 50.366 12.557 2.893 1.00 81.31 82 GLU A C 1
ATOM 658 O O . GLU A 1 82 ? 50.378 13.632 2.287 1.00 81.31 82 GLU A O 1
ATOM 663 N N . PHE A 1 83 ? 50.220 11.391 2.256 1.00 81.81 83 PHE A N 1
ATOM 664 C CA . PHE A 1 83 ? 50.062 11.254 0.810 1.00 81.81 83 PHE A CA 1
ATOM 665 C C . PHE A 1 83 ? 48.829 12.010 0.299 1.00 81.81 83 PHE A C 1
ATOM 667 O O . PHE A 1 83 ? 48.903 12.742 -0.692 1.00 81.81 83 PHE A O 1
ATOM 674 N N . VAL A 1 84 ? 47.692 11.880 0.985 1.00 77.81 84 VAL A N 1
ATOM 675 C CA . VAL A 1 84 ? 46.458 12.578 0.607 1.00 77.81 84 VAL A CA 1
ATOM 676 C C . VAL A 1 84 ? 46.602 14.092 0.783 1.00 77.81 84 VAL A C 1
ATOM 678 O O . VAL A 1 84 ? 46.151 14.832 -0.087 1.00 77.81 84 VAL A O 1
ATOM 681 N N . HIS A 1 85 ? 47.256 14.571 1.847 1.00 77.69 85 HIS A N 1
ATOM 682 C CA . HIS A 1 85 ? 47.485 16.009 2.049 1.00 77.69 85 HIS A CA 1
ATOM 683 C C . HIS A 1 85 ? 48.404 16.591 0.965 1.00 77.69 85 HIS A C 1
ATOM 685 O O . HIS A 1 85 ? 48.043 17.571 0.314 1.00 77.69 85 HIS A O 1
ATOM 691 N N . LYS A 1 86 ? 49.528 15.924 0.672 1.00 80.38 86 LYS A N 1
ATOM 692 C CA . LYS A 1 86 ? 50.503 16.369 -0.337 1.00 80.38 86 LYS A CA 1
ATOM 693 C C . LYS A 1 86 ? 49.906 16.497 -1.744 1.00 80.38 86 LYS A C 1
ATOM 695 O O . LYS A 1 86 ? 50.276 17.407 -2.479 1.00 80.38 86 LYS A O 1
ATOM 700 N N . ASN A 1 87 ? 48.985 15.606 -2.115 1.00 75.38 87 ASN A N 1
ATOM 701 C CA . ASN A 1 87 ? 48.341 15.616 -3.435 1.00 75.38 87 ASN A CA 1
ATOM 702 C C . ASN A 1 87 ? 47.100 16.517 -3.523 1.00 75.38 87 ASN A C 1
ATOM 704 O O . ASN A 1 87 ? 46.599 16.759 -4.618 1.00 75.38 87 ASN A O 1
ATOM 708 N N . ILE A 1 88 ? 46.580 17.003 -2.392 1.00 70.88 88 ILE A N 1
ATOM 709 C CA . ILE A 1 88 ? 45.504 18.003 -2.371 1.00 70.88 88 ILE A CA 1
ATOM 710 C C . ILE A 1 88 ? 46.088 19.418 -2.463 1.00 70.88 88 ILE A C 1
ATOM 712 O O . ILE A 1 88 ? 45.509 20.263 -3.142 1.00 70.88 88 ILE A O 1
ATOM 716 N N . ASP A 1 89 ? 47.231 19.666 -1.820 1.00 55.84 89 ASP A N 1
ATOM 717 C CA . ASP A 1 89 ? 47.860 20.993 -1.787 1.00 55.84 89 ASP A CA 1
ATOM 718 C C . ASP A 1 89 ? 48.631 21.331 -3.079 1.00 55.84 89 ASP A C 1
ATOM 720 O O . ASP A 1 89 ? 48.912 22.497 -3.351 1.00 55.84 89 ASP A O 1
ATOM 724 N N . SER A 1 90 ? 48.923 20.336 -3.926 1.00 53.19 90 SER A N 1
ATOM 725 C CA . SER A 1 90 ? 49.613 20.503 -5.212 1.00 53.19 90 SER A CA 1
ATOM 726 C C . SER A 1 90 ? 48.707 20.908 -6.387 1.00 53.19 90 SER A C 1
ATOM 728 O O . SER A 1 90 ? 49.142 20.846 -7.537 1.00 53.19 90 SER A O 1
ATOM 730 N N . GLU A 1 91 ? 47.480 21.394 -6.142 1.00 50.25 91 GLU A N 1
ATOM 731 C CA . GLU A 1 91 ? 46.615 22.028 -7.158 1.00 50.25 91 GLU A CA 1
ATOM 732 C C . GLU A 1 91 ? 47.168 23.404 -7.619 1.00 50.25 91 GLU A C 1
ATOM 734 O O . GLU A 1 91 ? 46.485 24.425 -7.607 1.00 50.25 91 GLU A O 1
ATOM 739 N N . THR A 1 92 ? 48.409 23.426 -8.110 1.00 38.72 92 THR A N 1
ATOM 740 C CA . THR A 1 92 ? 48.901 24.421 -9.063 1.00 38.72 92 THR A CA 1
ATOM 741 C C . THR A 1 92 ? 49.618 23.688 -10.195 1.00 38.72 92 THR A C 1
ATOM 743 O O . THR A 1 92 ? 50.710 23.167 -10.014 1.00 38.72 92 THR A O 1
ATOM 746 N N . VAL A 1 93 ? 48.997 23.719 -11.381 1.00 33.69 93 VAL A N 1
ATOM 747 C CA . VAL A 1 93 ? 49.588 23.412 -12.700 1.00 33.69 93 VAL A CA 1
ATOM 748 C C . VAL A 1 93 ? 49.800 21.918 -13.025 1.00 33.69 93 VAL A C 1
ATOM 750 O O . VAL A 1 93 ? 50.861 21.358 -12.789 1.00 33.69 93 VAL A O 1
ATOM 753 N N . ASN A 1 94 ? 48.808 21.286 -13.676 1.00 28.66 94 ASN A N 1
ATOM 754 C CA . ASN A 1 94 ? 48.936 20.732 -15.041 1.00 28.66 94 ASN A CA 1
ATOM 755 C C . ASN A 1 94 ? 47.640 20.051 -15.542 1.00 28.66 94 ASN A C 1
ATOM 757 O O . ASN A 1 94 ? 46.786 19.619 -14.775 1.00 28.66 94 ASN A O 1
ATOM 761 N N . SER A 1 95 ? 47.495 20.050 -16.869 1.00 29.52 95 SER A N 1
ATOM 762 C CA . SER A 1 95 ? 46.352 19.678 -17.721 1.00 29.52 95 SER A CA 1
ATOM 763 C C . SER A 1 95 ? 45.339 18.653 -17.179 1.00 29.52 95 SER A C 1
ATOM 765 O O . SER A 1 95 ? 45.640 17.479 -16.972 1.00 29.52 95 SER A O 1
ATOM 767 N N . VAL A 1 96 ? 44.079 19.088 -17.095 1.00 26.84 96 VAL A N 1
ATOM 768 C CA . VAL A 1 96 ? 42.911 18.257 -16.781 1.00 26.84 96 VAL A CA 1
ATOM 769 C C . VAL A 1 96 ? 42.521 17.401 -17.992 1.00 26.84 96 VAL A C 1
ATOM 771 O O . VAL A 1 96 ? 41.880 17.889 -18.923 1.00 26.84 96 VAL A O 1
ATOM 774 N N . THR A 1 97 ? 42.807 16.101 -17.950 1.00 26.64 97 THR A N 1
ATOM 775 C CA . THR A 1 97 ? 42.170 15.125 -18.849 1.00 26.64 97 THR A CA 1
ATOM 776 C C . THR A 1 97 ? 40.821 14.717 -18.251 1.00 26.64 97 THR A C 1
ATOM 778 O O . THR A 1 97 ? 40.747 13.912 -17.323 1.00 26.64 97 THR A O 1
ATOM 781 N N . GLN A 1 98 ? 39.723 15.296 -18.746 1.00 28.16 98 GLN A N 1
ATOM 782 C CA . GLN A 1 98 ? 38.369 14.902 -18.342 1.00 28.16 98 GLN A CA 1
ATOM 783 C C . GLN A 1 98 ? 38.005 13.551 -18.976 1.00 28.16 98 GLN A C 1
ATOM 785 O O . GLN A 1 98 ? 37.554 13.485 -20.115 1.00 28.16 98 GLN A O 1
ATOM 790 N N . SER A 1 99 ? 38.171 12.459 -18.232 1.00 26.95 99 SER A N 1
ATOM 791 C CA . SER A 1 99 ? 37.659 11.140 -18.623 1.00 26.95 99 SER A CA 1
ATOM 792 C C . SER A 1 99 ? 36.190 10.996 -18.205 1.00 26.95 99 SER A C 1
ATOM 794 O O . SER A 1 99 ? 35.877 10.807 -17.027 1.00 26.95 99 SER A O 1
ATOM 796 N N . THR A 1 100 ? 35.263 11.045 -19.164 1.00 25.66 100 THR A N 1
ATOM 797 C CA . THR A 1 100 ? 33.860 10.661 -18.947 1.00 25.66 100 THR A CA 1
ATOM 798 C C . THR A 1 100 ? 33.694 9.153 -19.116 1.00 25.66 100 THR A C 1
ATOM 800 O O . THR A 1 100 ? 33.572 8.660 -20.235 1.00 25.66 100 THR A O 1
ATOM 803 N N . PHE A 1 101 ? 33.642 8.411 -18.010 1.00 27.80 101 PHE A N 1
ATOM 804 C CA . PHE A 1 101 ? 33.287 6.991 -18.030 1.00 27.80 101 PHE A CA 1
ATOM 805 C C . PHE A 1 101 ? 31.760 6.832 -18.074 1.00 27.80 101 PHE A C 1
ATOM 807 O O . PHE A 1 101 ? 31.049 7.298 -17.181 1.00 27.80 101 PHE A O 1
ATOM 814 N N . THR A 1 102 ? 31.237 6.158 -19.100 1.00 26.75 102 THR A N 1
ATOM 815 C CA . THR A 1 102 ? 29.841 5.694 -19.131 1.00 26.75 102 THR A CA 1
ATOM 816 C C . THR A 1 102 ? 29.818 4.202 -18.814 1.00 26.75 102 THR A C 1
ATOM 818 O O . THR A 1 102 ? 30.468 3.406 -19.483 1.00 26.75 102 THR A O 1
ATOM 821 N N . ARG A 1 103 ? 29.105 3.809 -17.750 1.00 27.52 103 ARG A N 1
ATOM 822 C CA . ARG A 1 103 ? 28.891 2.389 -17.430 1.00 27.52 103 ARG A CA 1
ATOM 823 C C . ARG A 1 103 ? 28.037 1.737 -18.528 1.00 27.52 103 ARG A C 1
ATOM 825 O O . ARG A 1 103 ? 27.051 2.358 -18.939 1.00 27.52 103 ARG A O 1
ATOM 832 N N . PRO A 1 104 ? 28.332 0.494 -18.950 1.00 24.73 104 PRO A N 1
ATOM 833 C CA . PRO A 1 104 ? 27.421 -0.252 -19.807 1.00 24.73 104 PRO A CA 1
ATOM 834 C C . PRO A 1 104 ? 26.074 -0.446 -19.086 1.00 24.73 104 PRO A C 1
ATOM 836 O O . PRO A 1 104 ? 26.051 -0.648 -17.864 1.00 24.73 104 PRO A O 1
ATOM 839 N N . PRO A 1 105 ? 24.934 -0.364 -19.794 1.00 29.91 105 PRO A N 1
ATOM 840 C CA . PRO A 1 105 ? 23.637 -0.595 -19.178 1.00 29.91 105 PRO A CA 1
ATOM 841 C C . PRO A 1 105 ? 23.542 -2.055 -18.718 1.00 29.91 105 PRO A C 1
ATOM 843 O O . PRO A 1 105 ? 23.677 -2.980 -19.519 1.00 29.91 105 PRO A O 1
ATOM 846 N N . ARG A 1 106 ? 23.287 -2.269 -17.420 1.00 35.31 106 ARG A N 1
ATOM 847 C CA . ARG A 1 106 ? 22.889 -3.588 -16.906 1.00 35.31 106 ARG A CA 1
ATOM 848 C C . ARG A 1 106 ? 21.524 -3.940 -17.501 1.00 35.31 106 ARG A C 1
ATOM 850 O O . ARG A 1 106 ? 20.602 -3.126 -17.433 1.00 35.31 106 ARG A O 1
ATOM 857 N N . ARG A 1 107 ? 21.420 -5.132 -18.100 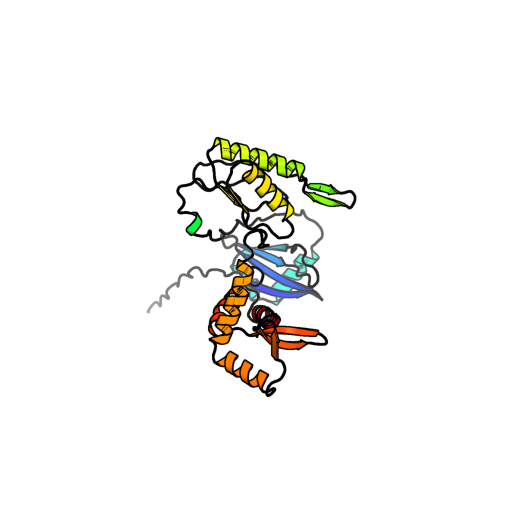1.00 35.91 107 ARG A N 1
ATOM 858 C CA . ARG A 1 107 ? 20.179 -5.690 -18.656 1.00 35.91 107 ARG A CA 1
ATOM 859 C C . ARG A 1 107 ? 19.114 -5.697 -17.556 1.00 35.91 107 ARG A C 1
ATOM 861 O O . ARG A 1 107 ? 19.253 -6.422 -16.577 1.00 35.91 107 ARG A O 1
ATOM 868 N N . GLY A 1 108 ? 18.091 -4.857 -17.690 1.00 35.97 108 GLY A N 1
ATOM 869 C CA . GLY A 1 108 ? 16.869 -5.014 -16.907 1.00 35.97 108 GLY A CA 1
ATOM 870 C C . GLY A 1 108 ? 16.168 -6.285 -17.375 1.00 35.97 108 GLY A C 1
ATOM 871 O O . GLY A 1 108 ? 16.071 -6.496 -18.584 1.00 35.97 108 GLY A O 1
ATOM 872 N N . GLY A 1 109 ? 15.740 -7.132 -16.438 1.00 34.53 109 GLY A N 1
ATOM 873 C CA . GLY A 1 109 ? 14.947 -8.320 -16.746 1.00 34.53 109 GLY A CA 1
ATOM 874 C C . GLY A 1 109 ? 13.699 -7.924 -17.532 1.00 34.53 109 GLY A C 1
ATOM 875 O O . GLY A 1 109 ? 12.930 -7.070 -17.088 1.00 34.53 109 GLY A O 1
ATOM 876 N N . LEU A 1 110 ? 13.565 -8.488 -18.730 1.00 43.50 110 LEU A N 1
ATOM 877 C CA . LEU A 1 110 ? 12.354 -8.424 -19.538 1.00 43.50 110 LEU A CA 1
ATOM 878 C C . LEU A 1 110 ? 11.324 -9.387 -18.946 1.00 43.50 110 LEU A C 1
ATOM 880 O O . LEU A 1 110 ? 11.688 -10.446 -18.438 1.00 43.50 110 LEU A O 1
ATOM 884 N N . ASP A 1 111 ? 10.052 -9.017 -19.028 1.00 42.91 111 ASP A N 1
ATOM 885 C CA . ASP A 1 111 ? 8.951 -9.920 -18.710 1.00 42.91 111 ASP A CA 1
ATOM 886 C C . ASP A 1 111 ? 8.972 -11.094 -19.703 1.00 42.91 111 ASP A C 1
ATOM 888 O O . ASP A 1 111 ? 8.918 -10.889 -20.920 1.00 42.91 111 ASP A O 1
ATOM 892 N N . SER A 1 112 ? 9.111 -12.318 -19.191 1.00 41.78 112 SER A N 1
ATOM 893 C CA . SER A 1 112 ? 9.244 -13.536 -20.007 1.00 41.78 112 SER A CA 1
ATOM 894 C C . SER A 1 112 ? 8.017 -13.802 -20.891 1.00 41.78 112 SER A C 1
ATOM 896 O O . SER A 1 112 ? 8.149 -14.402 -21.955 1.00 41.78 112 SER A O 1
ATOM 898 N N . ASN A 1 113 ? 6.858 -13.247 -20.525 1.00 42.41 113 ASN A N 1
ATOM 899 C CA . ASN A 1 113 ? 5.610 -13.372 -21.279 1.00 42.41 113 ASN A CA 1
ATOM 900 C C . ASN A 1 113 ? 5.569 -12.530 -22.569 1.00 42.41 113 ASN A C 1
ATOM 902 O O . ASN A 1 113 ? 4.742 -12.786 -23.438 1.00 42.41 113 ASN A O 1
ATOM 906 N N . LEU A 1 114 ? 6.454 -11.537 -22.731 1.00 43.25 114 LEU A N 1
ATOM 907 C CA . LEU A 1 114 ? 6.524 -10.707 -23.947 1.00 43.25 114 LEU A CA 1
ATOM 908 C C . LEU A 1 114 ? 7.345 -11.355 -25.076 1.00 43.25 114 LEU A C 1
ATOM 910 O O . LEU A 1 114 ? 7.291 -10.886 -26.211 1.00 43.25 114 LEU A O 1
ATOM 914 N N . LEU A 1 115 ? 8.116 -12.409 -24.781 1.00 43.12 115 LEU A N 1
ATOM 915 C CA . LEU A 1 115 ? 9.017 -13.069 -25.736 1.00 43.12 115 LEU A CA 1
ATOM 916 C C . LEU A 1 115 ? 8.389 -14.276 -26.455 1.00 43.12 115 LEU A C 1
ATOM 918 O O . LEU A 1 115 ? 9.019 -14.831 -27.349 1.00 43.12 115 LEU A O 1
ATOM 922 N N . THR A 1 116 ? 7.167 -14.679 -26.097 1.00 40.88 116 THR A N 1
ATOM 923 C CA . THR A 1 116 ? 6.471 -15.852 -26.668 1.00 40.88 116 THR A CA 1
ATOM 924 C C . THR A 1 116 ? 5.531 -15.510 -27.830 1.00 40.88 116 THR A C 1
ATOM 926 O O . THR A 1 116 ? 4.909 -16.395 -28.409 1.00 40.88 116 THR A O 1
ATOM 929 N N . SER A 1 117 ? 5.418 -14.231 -28.189 1.00 47.03 117 SER A N 1
ATOM 930 C CA . SER A 1 117 ? 4.586 -13.771 -29.301 1.00 47.03 117 SER A CA 1
ATOM 931 C C . SER A 1 117 ? 5.293 -13.985 -30.647 1.00 47.03 117 SER A C 1
ATOM 933 O O . SER A 1 117 ? 6.354 -13.411 -30.876 1.00 47.03 117 SER A O 1
ATOM 935 N N . GLU A 1 118 ? 4.655 -14.700 -31.583 1.00 53.53 118 GLU A N 1
ATOM 936 C CA . GLU A 1 118 ? 5.099 -14.809 -32.990 1.00 53.53 118 GLU A CA 1
ATOM 937 C C . GLU A 1 118 ? 5.056 -13.466 -33.751 1.00 53.53 118 GLU A C 1
ATOM 939 O O . GLU A 1 118 ? 5.572 -13.346 -34.863 1.00 53.53 118 GLU A O 1
ATOM 944 N N . LYS A 1 119 ? 4.439 -12.426 -33.172 1.00 55.56 119 LYS A N 1
ATOM 945 C CA . LYS A 1 119 ? 4.330 -11.102 -33.794 1.00 55.56 119 LYS A CA 1
ATOM 946 C C . LYS A 1 119 ? 5.628 -10.303 -33.620 1.00 55.56 119 LYS A C 1
ATOM 948 O O . LYS A 1 119 ? 6.202 -10.303 -32.529 1.00 55.56 119 LYS A O 1
ATOM 953 N N . PRO A 1 120 ? 6.063 -9.549 -34.647 1.00 60.06 120 PRO A N 1
ATOM 954 C CA . PRO A 1 120 ? 7.268 -8.733 -34.568 1.00 60.06 120 PRO A CA 1
ATOM 955 C C . PRO A 1 120 ? 7.106 -7.629 -33.515 1.00 60.06 120 PRO A C 1
ATOM 957 O O . PRO A 1 120 ? 6.329 -6.691 -33.699 1.00 60.06 120 PRO A O 1
ATOM 960 N N . LEU A 1 121 ? 7.865 -7.737 -32.421 1.00 53.47 121 LEU A N 1
ATOM 961 C CA . LEU A 1 121 ? 7.858 -6.788 -31.311 1.00 53.47 121 LEU A CA 1
ATOM 962 C C . LEU A 1 121 ? 9.027 -5.805 -31.424 1.00 53.47 121 LEU A C 1
ATOM 964 O O . LEU A 1 121 ? 10.193 -6.192 -31.515 1.00 53.47 121 LEU A O 1
ATOM 968 N N . VAL A 1 122 ? 8.722 -4.511 -31.338 1.00 64.00 122 VAL A N 1
ATOM 969 C CA . VAL A 1 122 ? 9.741 -3.462 -31.219 1.00 64.00 122 VAL A CA 1
ATOM 970 C C . VAL A 1 122 ? 9.840 -2.992 -29.775 1.00 64.00 122 VAL A C 1
ATOM 972 O O . VAL A 1 122 ? 8.918 -2.356 -29.263 1.00 64.00 122 VAL A O 1
ATOM 975 N N . LEU A 1 123 ? 10.987 -3.272 -29.149 1.00 54.22 123 LEU A N 1
ATOM 976 C CA . LEU A 1 123 ? 11.374 -2.729 -27.850 1.00 54.22 123 LEU A CA 1
ATOM 977 C C . LEU A 1 123 ? 12.191 -1.457 -28.047 1.00 54.22 123 LEU A C 1
ATOM 979 O O . LEU A 1 123 ? 13.245 -1.455 -28.682 1.00 54.22 123 LEU A O 1
ATOM 983 N N . ILE A 1 124 ? 11.708 -0.359 -27.480 1.00 61.81 124 ILE A N 1
ATOM 984 C CA . ILE A 1 124 ? 12.393 0.930 -27.539 1.00 61.81 124 ILE A CA 1
ATOM 985 C C . ILE A 1 124 ? 13.109 1.131 -26.207 1.00 61.81 124 ILE A C 1
ATOM 987 O O . ILE A 1 124 ? 12.497 1.042 -25.153 1.00 61.81 124 ILE A O 1
ATOM 991 N N . SER A 1 125 ? 14.415 1.390 -26.200 1.00 46.25 125 SER A N 1
ATOM 992 C CA . SER A 1 125 ? 15.114 1.753 -24.963 1.00 46.25 125 SER A CA 1
ATOM 993 C C . SER A 1 125 ? 14.837 3.222 -24.605 1.00 46.25 125 SER A C 1
ATOM 995 O O . SER A 1 125 ? 14.573 4.062 -25.465 1.00 46.25 125 SER A O 1
ATOM 997 N N . SER A 1 126 ? 14.800 3.526 -23.303 1.00 48.69 126 SER A N 1
ATOM 998 C CA . SER A 1 126 ? 14.261 4.779 -22.747 1.00 48.69 126 SER A CA 1
ATOM 999 C C . SER A 1 126 ? 14.774 6.048 -23.452 1.00 48.69 126 SER A C 1
ATOM 1001 O O . SER A 1 126 ? 15.989 6.234 -23.555 1.00 48.69 126 SER A O 1
ATOM 1003 N N . PRO A 1 127 ? 13.892 6.980 -23.872 1.00 51.41 127 PRO A N 1
ATOM 1004 C CA . PRO A 1 127 ? 14.322 8.219 -24.503 1.00 51.41 127 PRO A CA 1
ATOM 1005 C C . PRO A 1 127 ? 15.007 9.118 -23.466 1.00 51.41 127 PRO A C 1
ATOM 1007 O O . PRO A 1 127 ? 14.364 9.689 -22.573 1.00 51.41 127 PRO A O 1
ATOM 1010 N N . ASN A 1 128 ? 16.326 9.264 -23.573 1.00 48.75 128 ASN A N 1
ATOM 1011 C CA . ASN A 1 128 ? 17.071 10.285 -22.848 1.00 48.75 128 ASN A CA 1
ATOM 1012 C C . ASN A 1 128 ? 17.209 11.525 -23.750 1.00 48.75 128 ASN A C 1
ATOM 1014 O O . ASN A 1 128 ? 17.747 11.438 -24.848 1.00 48.75 128 ASN A O 1
ATOM 1018 N N . TYR A 1 129 ? 16.708 12.685 -23.309 1.00 45.78 129 TYR A N 1
ATOM 1019 C CA . TYR A 1 129 ? 16.527 13.886 -24.152 1.00 45.78 129 TYR A CA 1
ATOM 1020 C C . TYR A 1 129 ? 17.812 14.494 -24.731 1.00 45.78 129 TYR A C 1
ATOM 1022 O O . TYR A 1 129 ? 17.720 15.391 -25.561 1.00 45.78 129 TYR A O 1
ATOM 1030 N N . LYS A 1 130 ? 18.999 14.047 -24.307 1.00 40.53 130 LYS A N 1
ATOM 1031 C CA . LYS A 1 130 ? 20.255 14.531 -24.895 1.00 40.53 130 LYS A CA 1
ATOM 1032 C C . LYS A 1 130 ? 20.528 13.925 -26.269 1.00 40.53 13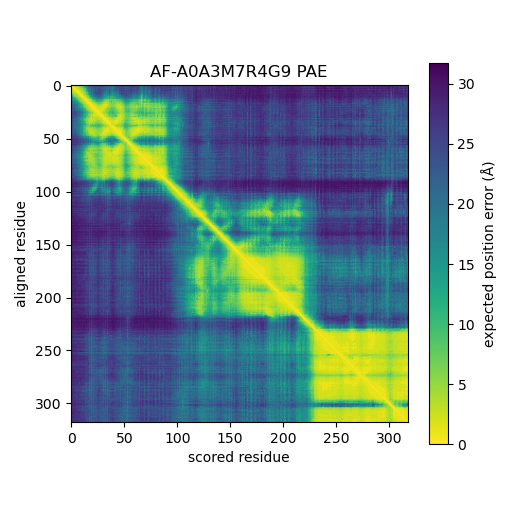0 LYS A C 1
ATOM 1034 O O . LYS A 1 130 ? 21.130 14.589 -27.099 1.00 40.53 130 LYS A O 1
ATOM 1039 N N . THR A 1 131 ? 20.055 12.709 -26.514 1.00 39.03 131 THR A N 1
ATOM 1040 C CA . THR A 1 131 ? 20.296 11.971 -27.751 1.00 39.03 131 THR A CA 1
ATOM 1041 C C . THR A 1 131 ? 19.226 10.888 -27.881 1.00 39.03 131 THR A C 1
ATOM 1043 O O . THR A 1 131 ? 19.376 9.774 -27.388 1.00 39.03 131 THR A O 1
ATOM 1046 N N . VAL A 1 132 ? 18.129 11.184 -28.583 1.00 42.78 132 VAL A N 1
ATOM 1047 C CA . VAL A 1 132 ? 17.462 10.111 -29.331 1.00 42.78 132 VAL A CA 1
ATOM 1048 C C . VAL A 1 132 ? 18.413 9.877 -30.493 1.00 42.78 132 VAL A C 1
ATOM 1050 O O . VAL A 1 132 ? 18.391 10.663 -31.425 1.00 42.78 132 VAL A O 1
ATOM 1053 N N . ASN A 1 133 ? 19.374 8.965 -30.359 1.00 35.09 133 ASN A N 1
ATOM 1054 C CA . ASN A 1 133 ? 20.292 8.674 -31.464 1.00 35.09 133 ASN A CA 1
ATOM 1055 C C . ASN A 1 133 ? 20.262 7.228 -31.905 1.00 35.09 133 ASN A C 1
ATOM 1057 O O . ASN A 1 133 ? 20.485 6.999 -33.082 1.00 35.09 133 ASN A O 1
ATOM 1061 N N . ASP A 1 134 ? 19.864 6.279 -31.066 1.00 40.62 134 ASP A N 1
ATOM 1062 C CA . ASP A 1 134 ? 19.864 4.881 -31.478 1.00 40.62 134 ASP A CA 1
ATOM 1063 C C . ASP A 1 134 ? 18.645 4.171 -30.894 1.00 40.62 134 ASP A C 1
ATOM 1065 O O . ASP A 1 134 ? 18.555 3.932 -29.690 1.00 40.62 134 ASP A O 1
ATOM 1069 N N . LEU A 1 135 ? 17.675 3.856 -31.756 1.00 46.56 135 LEU A N 1
ATOM 1070 C CA . LEU A 1 135 ? 16.726 2.787 -31.469 1.00 46.56 135 LEU A CA 1
ATOM 1071 C C . LEU A 1 135 ? 17.443 1.473 -31.754 1.00 46.56 135 LEU A C 1
ATOM 1073 O O . LEU A 1 135 ? 17.632 1.102 -32.914 1.00 46.56 135 LEU A O 1
ATOM 1077 N N . ASN A 1 136 ? 17.856 0.792 -30.689 1.00 41.12 136 ASN A N 1
ATOM 1078 C CA . ASN A 1 136 ? 18.314 -0.586 -30.780 1.00 41.12 136 ASN A CA 1
ATOM 1079 C C . ASN A 1 136 ? 17.085 -1.488 -30.825 1.00 41.12 136 ASN A C 1
ATOM 1081 O O . ASN A 1 136 ? 16.458 -1.738 -29.799 1.00 41.12 136 ASN A O 1
ATOM 1085 N N . LEU A 1 137 ? 16.739 -1.935 -32.030 1.00 48.62 137 LEU A N 1
ATOM 1086 C CA . LEU A 1 137 ? 15.745 -2.975 -32.248 1.00 48.62 137 LEU A CA 1
ATOM 1087 C C . LEU A 1 137 ? 16.361 -4.313 -31.824 1.00 48.62 137 LEU A C 1
ATOM 1089 O O . LEU A 1 137 ? 17.417 -4.698 -32.328 1.00 48.62 137 LEU A O 1
ATOM 1093 N N . THR A 1 138 ? 15.744 -4.995 -30.862 1.00 40.94 138 THR A N 1
ATOM 1094 C CA . THR A 1 138 ? 16.142 -6.352 -30.464 1.00 40.94 138 THR A CA 1
ATOM 1095 C C . THR A 1 138 ? 15.981 -7.335 -31.629 1.00 40.94 138 THR A C 1
ATOM 1097 O O . THR A 1 138 ? 15.165 -7.132 -32.527 1.00 40.94 138 THR A O 1
ATOM 1100 N N . GLN A 1 139 ? 16.844 -8.353 -31.636 1.00 40.84 139 GLN A N 1
ATOM 1101 C CA . GLN A 1 139 ? 17.211 -9.214 -32.765 1.00 40.84 139 GLN A CA 1
ATOM 1102 C C . GLN A 1 139 ? 16.043 -9.981 -33.401 1.00 40.84 139 GLN A C 1
ATOM 1104 O O . GLN A 1 139 ? 15.825 -11.148 -33.104 1.00 40.84 139 GLN A O 1
ATOM 1109 N N . LEU A 1 140 ? 15.364 -9.356 -34.358 1.00 38.62 140 LEU A N 1
ATOM 1110 C CA . LEU A 1 140 ? 14.704 -10.102 -35.430 1.00 38.62 140 LEU A CA 1
ATOM 1111 C C . LEU A 1 140 ? 15.183 -9.694 -36.826 1.00 38.62 140 LEU A C 1
ATOM 1113 O O . LEU A 1 140 ? 15.045 -10.508 -37.718 1.00 38.62 140 LEU A O 1
ATOM 1117 N N . ASN A 1 141 ? 15.808 -8.516 -37.033 1.00 39.22 141 ASN A N 1
ATOM 1118 C CA . ASN A 1 141 ? 16.230 -8.086 -38.386 1.00 39.22 141 ASN A CA 1
ATOM 1119 C C . ASN A 1 141 ? 17.410 -7.079 -38.490 1.00 39.22 141 ASN A C 1
ATOM 1121 O O . ASN A 1 141 ? 17.544 -6.413 -39.510 1.00 39.22 141 ASN A O 1
ATOM 1125 N N . ASN A 1 142 ? 18.284 -6.912 -37.484 1.00 37.94 142 ASN A N 1
ATOM 1126 C CA . ASN A 1 142 ? 19.461 -6.009 -37.578 1.00 37.94 142 ASN A CA 1
ATOM 1127 C C . ASN A 1 142 ? 19.165 -4.569 -38.075 1.00 37.94 142 ASN A C 1
ATOM 1129 O O . ASN A 1 142 ? 19.995 -3.925 -38.715 1.00 37.94 142 ASN A O 1
ATOM 1133 N N . ILE A 1 143 ? 17.995 -4.010 -37.760 1.00 43.25 143 ILE A N 1
ATOM 1134 C CA . ILE A 1 143 ? 17.658 -2.642 -38.166 1.00 43.25 143 ILE A CA 1
ATOM 1135 C C . ILE A 1 143 ? 18.170 -1.668 -37.094 1.00 43.25 143 ILE A C 1
ATOM 1137 O O . ILE A 1 143 ? 17.543 -1.460 -36.057 1.00 43.25 143 ILE A O 1
ATOM 1141 N N . LYS A 1 144 ? 19.307 -1.013 -37.347 1.00 42.66 144 LYS A N 1
ATOM 1142 C CA . LYS A 1 144 ? 19.715 0.183 -36.592 1.00 42.66 144 LYS A CA 1
ATOM 1143 C C . LYS A 1 144 ? 19.017 1.388 -37.201 1.00 42.66 144 LYS A C 1
ATOM 1145 O O . LYS A 1 144 ? 19.317 1.778 -38.328 1.00 42.66 144 LYS A O 1
ATOM 1150 N N . THR A 1 145 ? 18.076 1.999 -36.484 1.00 44.91 145 THR A N 1
ATOM 1151 C CA . THR A 1 145 ? 17.450 3.238 -36.962 1.00 44.91 145 THR A CA 1
ATOM 1152 C C . THR A 1 145 ? 17.728 4.412 -36.041 1.00 44.91 145 THR A C 1
ATOM 1154 O O . THR A 1 145 ? 17.207 4.524 -34.935 1.00 44.91 145 THR A O 1
ATOM 1157 N N . LYS A 1 146 ? 18.511 5.357 -36.566 1.00 45.41 146 LYS A N 1
ATOM 1158 C CA . LYS A 1 146 ? 18.714 6.677 -35.977 1.00 45.41 146 LYS A CA 1
ATOM 1159 C C . LYS A 1 146 ? 17.434 7.495 -36.143 1.00 45.41 146 LYS A C 1
ATOM 1161 O O . LYS A 1 146 ? 17.123 7.984 -37.235 1.00 45.41 146 LYS A O 1
ATOM 1166 N N . VAL A 1 147 ? 16.631 7.585 -35.088 1.00 47.00 147 VAL A N 1
ATOM 1167 C CA . VAL A 1 147 ? 15.613 8.639 -34.979 1.00 47.00 147 VAL A CA 1
ATOM 1168 C C . VAL A 1 147 ? 16.358 9.898 -34.565 1.00 47.00 147 VAL A C 1
ATOM 1170 O O . VAL A 1 147 ? 17.183 9.830 -33.674 1.00 47.00 147 VAL A O 1
ATOM 1173 N N . GLY A 1 148 ? 16.166 10.999 -35.292 1.00 42.97 148 GLY A N 1
ATOM 1174 C CA . GLY A 1 148 ? 17.061 12.155 -35.223 1.00 42.97 148 GLY A CA 1
ATOM 1175 C C . GLY A 1 148 ? 17.133 12.829 -33.850 1.00 42.97 148 GLY A C 1
ATOM 1176 O O . GLY A 1 148 ? 16.176 12.790 -33.074 1.00 42.97 148 GLY A O 1
ATOM 1177 N N . ASN A 1 149 ? 18.261 13.510 -33.617 1.00 48.78 149 ASN A N 1
ATOM 1178 C CA . ASN A 1 149 ? 18.540 14.344 -32.448 1.00 48.78 149 ASN A CA 1
ATOM 1179 C C . ASN A 1 149 ? 17.349 15.247 -32.106 1.00 48.78 149 ASN A C 1
ATOM 1181 O O . ASN A 1 149 ? 17.044 16.176 -32.852 1.00 48.78 149 ASN A O 1
ATOM 1185 N N . CYS A 1 150 ? 16.700 15.005 -30.969 1.00 54.09 150 CYS A N 1
ATOM 1186 C CA . CYS A 1 150 ? 15.696 15.922 -30.447 1.00 54.09 150 CYS A CA 1
ATOM 1187 C C . CYS A 1 150 ? 16.409 17.150 -29.860 1.00 54.09 150 CYS A C 1
ATOM 1189 O O . CYS A 1 150 ? 17.136 17.023 -28.877 1.00 54.09 150 CYS A O 1
ATOM 1191 N N . THR A 1 151 ? 16.223 18.328 -30.453 1.00 52.91 151 THR A N 1
ATOM 1192 C CA . THR A 1 151 ? 16.749 19.585 -29.923 1.00 52.91 151 THR A CA 1
ATOM 1193 C C . THR A 1 151 ? 15.801 20.120 -28.851 1.00 52.91 151 THR A C 1
ATOM 1195 O O . THR A 1 151 ? 14.574 20.062 -28.964 1.00 52.91 151 THR A O 1
ATOM 1198 N N . MET A 1 152 ? 16.378 20.595 -27.749 1.00 59.38 152 MET A N 1
ATOM 1199 C CA . MET A 1 152 ? 15.631 21.266 -26.689 1.00 59.38 152 MET A CA 1
ATOM 1200 C C . MET A 1 152 ? 15.534 22.748 -27.046 1.00 59.38 152 MET A C 1
ATOM 1202 O O . MET A 1 152 ? 16.565 23.403 -27.194 1.00 59.38 152 MET A O 1
ATOM 1206 N N . GLU A 1 153 ? 14.324 23.289 -27.147 1.00 64.12 153 GLU A N 1
ATOM 1207 C CA . GLU A 1 153 ? 14.141 24.728 -27.337 1.00 64.12 153 GLU A CA 1
ATOM 1208 C C . GLU A 1 153 ? 14.333 25.446 -25.996 1.00 64.12 153 GLU A C 1
ATOM 1210 O O . GLU A 1 153 ? 13.892 24.983 -24.933 1.00 64.12 153 GLU A O 1
ATOM 1215 N N . ARG A 1 154 ? 15.045 26.574 -26.028 1.00 61.00 154 ARG A N 1
ATOM 1216 C CA . ARG A 1 154 ? 15.248 27.424 -24.855 1.00 61.00 154 ARG A CA 1
ATOM 1217 C C . ARG A 1 154 ? 14.006 28.302 -24.722 1.00 61.00 154 ARG A C 1
ATOM 1219 O O . ARG A 1 154 ? 13.738 29.108 -25.600 1.00 61.00 154 ARG A O 1
ATOM 1226 N N . SER A 1 155 ? 13.219 28.117 -23.662 1.00 72.19 155 SER A N 1
ATOM 1227 C CA . SER A 1 155 ? 12.122 29.051 -23.382 1.00 72.19 155 SER A CA 1
ATOM 1228 C C . SER A 1 155 ? 12.683 30.410 -22.961 1.00 72.19 155 SER A C 1
ATOM 1230 O O . SER A 1 155 ? 13.767 30.437 -22.375 1.00 72.19 155 SER A O 1
ATOM 1232 N N . GLU A 1 156 ? 11.905 31.479 -23.127 1.00 71.56 156 GLU A N 1
ATOM 1233 C CA . GLU A 1 156 ? 12.215 32.845 -22.659 1.00 71.56 156 GLU A CA 1
ATOM 1234 C C . GLU A 1 156 ? 12.668 32.884 -21.186 1.00 71.56 156 GLU A C 1
ATOM 1236 O O . GLU A 1 156 ? 13.588 33.609 -20.828 1.00 71.56 156 GLU A O 1
ATOM 1241 N N . ASN A 1 157 ? 12.147 31.981 -20.348 1.00 78.12 157 ASN A N 1
ATOM 1242 C CA . ASN A 1 157 ? 12.505 31.874 -18.926 1.00 78.12 157 ASN A CA 1
ATOM 1243 C C . ASN A 1 157 ? 13.784 31.047 -18.662 1.00 78.12 157 ASN A C 1
ATOM 1245 O O . ASN A 1 157 ? 13.965 30.513 -17.565 1.00 78.12 157 ASN A O 1
ATOM 1249 N N . GLY A 1 158 ? 14.613 30.794 -19.678 1.00 78.31 158 GLY A N 1
ATOM 1250 C CA . GLY A 1 158 ? 15.843 29.995 -19.585 1.00 78.31 158 GLY A CA 1
ATOM 1251 C C . GLY A 1 158 ? 15.646 28.488 -19.351 1.00 78.31 158 GLY A C 1
ATOM 1252 O O . GLY A 1 158 ? 16.621 27.736 -19.326 1.00 78.31 158 GLY A O 1
ATOM 1253 N N . LYS A 1 159 ? 14.405 28.008 -19.201 1.00 72.50 159 LYS A N 1
ATOM 1254 C CA . LYS A 1 159 ? 14.092 26.580 -19.034 1.00 72.50 159 LYS A CA 1
ATOM 1255 C C . LYS A 1 159 ? 14.069 25.869 -20.390 1.00 72.50 159 LYS A C 1
ATOM 1257 O O . LYS A 1 159 ? 13.426 26.316 -21.334 1.00 72.50 159 LYS A O 1
ATOM 1262 N N . HIS A 1 160 ? 14.737 24.725 -20.482 1.00 75.75 160 HIS A N 1
ATOM 1263 C CA . HIS A 1 160 ? 14.663 23.877 -21.669 1.00 75.75 160 HIS A CA 1
ATOM 1264 C C . HIS A 1 160 ? 13.295 23.192 -21.740 1.00 75.75 160 HIS A C 1
ATOM 1266 O O . HIS A 1 160 ? 12.937 22.429 -20.838 1.00 75.75 160 HIS A O 1
ATOM 1272 N N . LYS A 1 161 ? 12.537 23.449 -22.810 1.00 77.69 161 LYS A N 1
ATOM 1273 C CA . LYS A 1 161 ? 11.285 22.746 -23.108 1.00 77.69 161 LYS A CA 1
ATOM 1274 C C . LYS A 1 161 ? 11.519 21.759 -24.261 1.00 77.69 161 LYS A C 1
ATOM 1276 O O . LYS A 1 161 ? 12.259 22.070 -25.194 1.00 77.69 161 LYS A O 1
ATOM 1281 N N . PRO A 1 162 ? 10.937 20.551 -24.200 1.00 79.25 162 PRO A N 1
ATOM 1282 C CA . PRO A 1 162 ? 11.017 19.614 -25.311 1.00 79.25 162 PRO A CA 1
ATOM 1283 C C . PRO A 1 162 ? 10.285 20.182 -26.534 1.00 79.25 162 PRO A C 1
ATOM 1285 O O . PRO A 1 162 ? 9.145 20.631 -26.419 1.00 79.25 162 PRO A O 1
ATOM 1288 N N . ASN A 1 163 ? 10.922 20.122 -27.706 1.00 86.56 163 ASN A N 1
ATOM 1289 C CA . ASN A 1 163 ? 10.296 20.509 -28.966 1.00 86.56 163 ASN A CA 1
ATOM 1290 C C . ASN A 1 163 ? 9.301 19.426 -29.416 1.00 86.56 163 ASN A C 1
ATOM 1292 O O . ASN A 1 163 ? 9.645 18.482 -30.133 1.00 86.56 163 ASN A O 1
ATOM 1296 N N . PHE A 1 164 ? 8.046 19.540 -28.979 1.00 84.00 164 PHE A N 1
ATOM 1297 C CA . PHE A 1 164 ? 7.014 18.543 -29.274 1.00 84.00 164 PHE A CA 1
ATOM 1298 C C . PHE A 1 164 ? 6.741 18.373 -30.776 1.00 84.00 164 PHE A C 1
ATOM 1300 O O . PHE A 1 164 ? 6.403 17.268 -31.205 1.00 84.00 164 PHE A O 1
ATOM 1307 N N . LYS A 1 165 ? 6.944 19.413 -31.596 1.00 87.06 165 LYS A N 1
ATOM 1308 C CA . LYS A 1 165 ? 6.790 19.331 -33.058 1.00 87.06 165 LYS A CA 1
ATOM 1309 C C . LYS A 1 165 ? 7.844 18.407 -33.662 1.00 87.06 165 LYS A C 1
ATOM 1311 O O . LYS A 1 165 ? 7.520 17.556 -34.492 1.00 87.06 165 LYS A O 1
ATOM 1316 N N . GLN A 1 166 ? 9.091 18.520 -33.208 1.00 85.69 166 GLN A N 1
ATOM 1317 C CA . GLN A 1 166 ? 10.169 17.640 -33.647 1.00 85.69 166 GLN A CA 1
ATOM 1318 C C . GLN A 1 166 ? 9.973 16.200 -33.153 1.00 85.69 166 GLN A C 1
ATOM 1320 O O . GLN A 1 166 ? 10.105 15.265 -33.940 1.00 85.69 166 GLN A O 1
ATOM 1325 N N . ILE A 1 167 ? 9.574 16.021 -31.890 1.00 84.31 167 ILE A N 1
ATOM 1326 C CA . ILE A 1 167 ? 9.242 14.707 -31.315 1.00 84.31 167 ILE A CA 1
ATOM 1327 C C . ILE A 1 167 ? 8.142 14.016 -32.131 1.00 84.31 167 ILE A C 1
ATOM 1329 O O . ILE A 1 167 ? 8.277 12.853 -32.507 1.00 84.31 167 ILE A O 1
ATOM 1333 N N . THR A 1 168 ? 7.079 14.748 -32.466 1.00 87.25 168 THR A N 1
ATOM 1334 C CA . THR A 1 168 ? 5.961 14.233 -33.269 1.00 87.25 168 THR A CA 1
ATOM 1335 C C . THR A 1 168 ? 6.420 13.833 -34.674 1.00 87.25 168 THR A C 1
ATOM 1337 O O . THR A 1 168 ? 6.058 12.767 -35.166 1.00 87.25 168 THR A O 1
ATOM 1340 N N . ARG A 1 169 ? 7.280 14.635 -35.324 1.00 87.69 169 ARG A N 1
ATOM 1341 C CA . ARG A 1 169 ? 7.886 14.282 -36.625 1.00 87.69 169 ARG A CA 1
ATOM 1342 C C . ARG A 1 169 ? 8.719 12.999 -36.539 1.00 87.69 169 ARG A C 1
ATOM 1344 O O . ARG A 1 169 ? 8.607 12.145 -37.418 1.00 87.69 169 ARG A O 1
ATOM 1351 N N . SER A 1 170 ? 9.504 12.846 -35.477 1.00 87.25 170 SER A N 1
ATOM 1352 C CA . SER A 1 170 ? 10.303 11.648 -35.212 1.00 87.25 170 SER A CA 1
ATOM 1353 C C . SER A 1 170 ? 9.436 10.398 -35.036 1.00 87.25 170 SER A C 1
ATOM 1355 O O . SER A 1 170 ? 9.703 9.381 -35.680 1.00 87.25 170 SER A O 1
ATOM 1357 N N . PHE A 1 171 ? 8.356 10.476 -34.253 1.00 89.00 171 PHE A N 1
ATOM 1358 C CA . PHE A 1 171 ? 7.428 9.352 -34.095 1.00 89.00 171 PHE A CA 1
ATOM 1359 C C . PHE A 1 171 ? 6.651 9.037 -35.371 1.00 89.00 171 PHE A C 1
ATOM 1361 O O . PHE A 1 171 ? 6.512 7.868 -35.710 1.00 89.00 171 PHE A O 1
ATOM 1368 N N . ASN A 1 172 ? 6.243 10.043 -36.148 1.00 88.81 172 ASN A N 1
ATOM 1369 C CA . ASN A 1 172 ? 5.629 9.822 -37.459 1.00 88.81 172 ASN A CA 1
ATOM 1370 C C . ASN A 1 172 ? 6.569 9.089 -38.426 1.00 88.81 172 ASN A C 1
ATOM 1372 O O . ASN A 1 172 ? 6.129 8.219 -39.179 1.00 88.81 172 ASN A O 1
ATOM 1376 N N . LYS A 1 173 ? 7.869 9.409 -38.400 1.00 90.19 173 LYS A N 1
ATOM 1377 C CA . LYS A 1 173 ? 8.879 8.707 -39.203 1.00 90.19 173 LYS A CA 1
ATOM 1378 C C . LYS A 1 173 ? 9.038 7.252 -38.755 1.00 90.19 173 LYS A C 1
ATOM 1380 O O . LYS A 1 173 ? 9.073 6.368 -39.607 1.00 90.19 173 LYS A O 1
ATOM 1385 N N . LEU A 1 174 ? 9.098 7.005 -37.445 1.00 87.94 174 LEU A N 1
ATOM 1386 C CA . LEU A 1 174 ? 9.168 5.6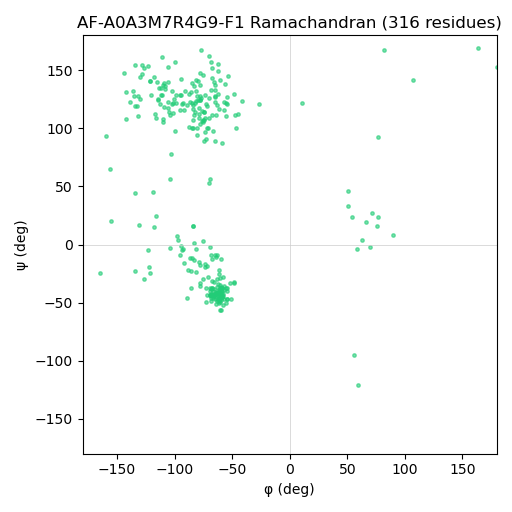53 -36.883 1.00 87.94 174 LEU A CA 1
ATOM 1387 C C . LEU A 1 174 ? 7.924 4.831 -37.244 1.00 87.94 174 LEU A C 1
ATOM 1389 O O . LEU A 1 174 ? 8.043 3.746 -37.797 1.00 87.94 174 LEU A O 1
ATOM 1393 N N . ARG A 1 175 ? 6.735 5.399 -37.053 1.00 91.88 175 ARG A N 1
ATOM 1394 C CA . ARG A 1 175 ? 5.446 4.802 -37.416 1.00 91.88 175 ARG A CA 1
ATOM 1395 C C . ARG A 1 175 ? 5.370 4.387 -38.887 1.00 91.88 175 ARG A C 1
ATOM 1397 O O . ARG A 1 175 ? 4.931 3.283 -39.186 1.00 91.88 175 ARG A O 1
ATOM 1404 N N . ARG A 1 176 ? 5.795 5.253 -39.821 1.00 90.12 176 ARG A N 1
ATOM 1405 C CA . ARG A 1 176 ? 5.836 4.916 -41.262 1.00 90.12 176 ARG A CA 1
ATOM 1406 C C . ARG A 1 176 ? 6.730 3.705 -41.535 1.00 90.12 176 ARG A C 1
ATOM 1408 O O . ARG A 1 176 ? 6.375 2.878 -42.363 1.00 90.12 176 ARG A O 1
ATOM 1415 N N . ARG A 1 177 ? 7.852 3.587 -40.819 1.00 87.38 177 ARG A N 1
ATOM 1416 C CA . ARG A 1 177 ? 8.747 2.427 -40.923 1.00 87.38 177 ARG A CA 1
ATOM 1417 C C . ARG A 1 177 ? 8.120 1.166 -40.343 1.00 87.38 177 ARG A C 1
ATOM 1419 O O . ARG A 1 177 ? 8.185 0.140 -41.000 1.00 87.38 177 ARG A O 1
ATOM 1426 N N . CYS A 1 178 ? 7.473 1.249 -39.180 1.00 86.81 178 CYS A N 1
ATOM 1427 C CA . CYS A 1 178 ? 6.739 0.116 -38.612 1.00 86.81 178 CYS A CA 1
ATOM 1428 C C . CYS A 1 178 ? 5.715 -0.431 -39.616 1.00 86.81 178 CYS A C 1
ATOM 1430 O O . CYS A 1 178 ? 5.732 -1.622 -39.897 1.00 86.81 178 CYS A O 1
ATOM 1432 N N . LYS A 1 179 ? 4.925 0.446 -40.255 1.00 87.81 179 LYS A N 1
ATOM 1433 C CA . LYS A 1 179 ? 3.990 0.041 -41.317 1.00 87.81 179 LYS A CA 1
ATOM 1434 C C . LYS A 1 179 ? 4.673 -0.618 -42.513 1.00 87.81 179 LYS A C 1
ATOM 1436 O O . LYS A 1 179 ? 4.222 -1.665 -42.953 1.00 87.81 179 LYS A O 1
ATOM 1441 N N . ALA A 1 180 ? 5.749 -0.019 -43.026 1.00 87.75 180 ALA A N 1
ATOM 1442 C CA . ALA A 1 180 ? 6.487 -0.566 -44.168 1.00 87.75 180 ALA A CA 1
ATOM 1443 C C . ALA A 1 180 ? 7.091 -1.953 -43.882 1.00 87.75 180 ALA A C 1
ATOM 1445 O O . ALA A 1 180 ? 7.306 -2.726 -44.806 1.00 87.75 180 ALA A O 1
ATOM 1446 N N . LEU A 1 181 ? 7.352 -2.260 -42.609 1.00 87.00 181 LEU A N 1
ATOM 1447 C CA . LEU A 1 181 ? 7.902 -3.533 -42.146 1.00 87.00 181 LEU A CA 1
ATOM 1448 C C . LEU A 1 181 ? 6.829 -4.520 -41.653 1.00 87.00 181 LEU A C 1
ATOM 1450 O O . LEU A 1 181 ? 7.185 -5.563 -41.117 1.00 87.00 181 LEU A O 1
ATOM 1454 N N . GLY A 1 182 ? 5.535 -4.191 -41.758 1.00 88.75 182 GLY A N 1
ATOM 1455 C CA . GLY A 1 182 ? 4.456 -5.038 -41.231 1.00 88.75 182 GLY A CA 1
ATOM 1456 C C . GLY A 1 182 ? 4.434 -5.157 -39.700 1.00 88.75 182 GLY A C 1
ATOM 1457 O O . GLY A 1 182 ? 3.844 -6.083 -39.153 1.00 88.75 182 GLY A O 1
ATOM 1458 N N . ILE A 1 183 ? 5.077 -4.230 -38.984 1.00 87.12 183 ILE A N 1
ATOM 1459 C CA . ILE A 1 183 ? 5.120 -4.215 -37.520 1.00 87.12 183 ILE A CA 1
ATOM 1460 C C . ILE A 1 183 ? 3.807 -3.639 -37.001 1.00 87.12 183 ILE A C 1
ATOM 1462 O O . ILE A 1 183 ? 3.548 -2.436 -37.113 1.00 87.12 183 ILE A O 1
ATOM 1466 N N . ILE A 1 184 ? 2.999 -4.515 -36.413 1.00 84.00 184 ILE A N 1
ATOM 1467 C CA . ILE A 1 184 ? 1.680 -4.188 -35.867 1.00 84.00 184 ILE A CA 1
ATOM 1468 C C . ILE A 1 184 ? 1.717 -3.798 -34.388 1.00 84.00 184 ILE A C 1
ATOM 1470 O O . ILE A 1 184 ? 0.757 -3.192 -33.921 1.00 84.00 184 ILE A O 1
ATOM 1474 N N . GLU A 1 185 ? 2.806 -4.089 -33.666 1.00 87.31 185 GLU A N 1
ATOM 1475 C CA . GLU A 1 185 ? 2.904 -3.858 -32.221 1.00 87.31 185 GLU A CA 1
ATOM 1476 C C . GLU A 1 185 ? 4.244 -3.232 -31.796 1.00 87.31 185 GLU A C 1
ATOM 1478 O O . GLU A 1 185 ? 5.327 -3.662 -32.200 1.00 87.31 185 GLU A O 1
ATOM 1483 N N . VAL A 1 186 ? 4.176 -2.186 -30.966 1.00 87.19 186 VAL A N 1
ATOM 1484 C CA . VAL A 1 186 ? 5.342 -1.457 -30.447 1.00 87.19 186 VAL A CA 1
ATOM 1485 C C . VAL A 1 186 ? 5.179 -1.212 -28.951 1.00 87.19 186 VAL A C 1
ATOM 1487 O O . VAL A 1 186 ? 4.191 -0.612 -28.522 1.00 87.19 186 VAL A O 1
ATOM 1490 N N . SER A 1 187 ? 6.184 -1.592 -28.161 1.00 80.81 187 SER A N 1
ATOM 1491 C CA . SER A 1 187 ? 6.184 -1.373 -26.714 1.00 80.81 187 SER A CA 1
ATOM 1492 C C . SER A 1 187 ? 7.241 -0.348 -26.300 1.00 80.81 187 SER A C 1
ATOM 1494 O O . SER A 1 187 ? 8.391 -0.350 -26.753 1.00 80.81 187 SER A O 1
ATOM 1496 N N . PHE A 1 188 ? 6.835 0.574 -25.427 1.00 81.94 188 PHE A N 1
ATOM 1497 C CA . PHE A 1 188 ? 7.705 1.615 -24.889 1.00 81.94 188 PHE A CA 1
ATOM 1498 C C . PHE A 1 188 ? 8.014 1.343 -23.423 1.00 81.94 188 PHE A C 1
ATOM 1500 O O . PHE A 1 188 ? 7.109 1.023 -22.659 1.00 81.94 188 PHE A O 1
ATOM 1507 N N . PRO A 1 189 ? 9.261 1.556 -22.983 1.00 76.38 189 PRO A N 1
ATOM 1508 C CA . PRO A 1 189 ? 9.665 1.288 -21.620 1.00 76.38 189 PRO A CA 1
ATOM 1509 C C . PRO A 1 189 ? 9.019 2.313 -20.694 1.00 76.38 189 PRO A C 1
ATOM 1511 O O . PRO A 1 189 ? 8.610 3.399 -21.113 1.00 76.38 189 PRO A O 1
ATOM 1514 N N . LYS A 1 190 ? 9.001 1.989 -19.403 1.00 75.69 190 LYS A N 1
ATOM 1515 C CA . LYS A 1 190 ? 8.363 2.786 -18.358 1.00 75.69 190 LYS A CA 1
ATOM 1516 C C . LYS A 1 190 ? 8.712 4.280 -18.444 1.00 75.69 190 LYS A C 1
ATOM 1518 O O . LYS A 1 190 ? 9.840 4.697 -18.165 1.00 75.69 190 LYS A O 1
ATOM 1523 N N . ILE A 1 191 ? 7.723 5.105 -18.793 1.00 76.75 191 ILE A N 1
ATOM 1524 C CA . ILE A 1 191 ? 7.860 6.559 -18.916 1.00 76.75 191 ILE A CA 1
ATOM 1525 C C . ILE A 1 191 ? 7.514 7.220 -17.570 1.00 76.75 191 ILE A C 1
ATOM 1527 O O . ILE A 1 191 ? 6.505 6.920 -16.928 1.00 76.75 191 ILE A O 1
ATOM 1531 N N . SER A 1 192 ? 8.363 8.143 -17.105 1.00 75.06 192 SER A N 1
ATOM 1532 C CA . SER A 1 192 ? 8.144 8.854 -15.836 1.00 75.06 192 SER A CA 1
ATOM 1533 C C . SER A 1 192 ? 6.933 9.799 -15.882 1.00 75.06 192 SER A C 1
ATOM 1535 O O . SER A 1 192 ? 6.614 10.373 -16.920 1.00 75.06 192 SER A O 1
ATOM 1537 N N . ASN A 1 193 ? 6.291 10.042 -14.731 1.00 63.38 193 ASN A N 1
ATOM 1538 C CA . ASN A 1 193 ? 5.067 10.861 -14.629 1.00 63.38 193 ASN A CA 1
ATOM 1539 C C . ASN A 1 193 ? 5.208 12.293 -15.157 1.00 63.38 193 ASN A C 1
ATOM 1541 O O . ASN A 1 193 ? 4.243 12.877 -15.646 1.00 63.38 193 ASN A O 1
ATOM 1545 N N . ARG A 1 194 ? 6.420 12.856 -15.121 1.00 68.94 194 ARG A N 1
ATOM 1546 C CA . ARG A 1 194 ? 6.708 14.185 -15.686 1.00 68.94 194 ARG A CA 1
ATOM 1547 C C . ARG A 1 194 ? 6.630 14.223 -17.217 1.00 68.94 194 ARG A C 1
ATOM 1549 O O . ARG A 1 194 ? 6.699 15.299 -17.797 1.00 68.94 194 ARG A O 1
ATOM 1556 N N . ARG A 1 195 ? 6.497 13.066 -17.870 1.00 75.75 195 ARG A N 1
ATOM 1557 C CA . ARG A 1 195 ? 6.499 12.892 -19.326 1.00 75.75 195 ARG A CA 1
ATOM 1558 C C . ARG A 1 195 ? 5.161 12.353 -19.850 1.00 75.75 195 ARG A C 1
ATOM 1560 O O . ARG A 1 195 ? 5.109 11.782 -20.930 1.00 75.75 195 ARG A O 1
ATOM 1567 N N . HIS A 1 196 ? 4.063 12.566 -19.124 1.00 75.75 196 HIS A N 1
ATOM 1568 C CA . HIS A 1 196 ? 2.728 12.126 -19.547 1.00 75.75 196 HIS A CA 1
ATOM 1569 C C . HIS A 1 196 ? 2.304 12.694 -20.917 1.00 75.75 196 HIS A C 1
ATOM 1571 O O . HIS A 1 196 ? 1.716 11.982 -21.724 1.00 75.75 196 HIS A O 1
ATOM 1577 N N . GLN A 1 197 ? 2.679 13.940 -21.230 1.00 78.94 197 GLN A N 1
ATOM 1578 C CA . GLN A 1 197 ? 2.436 14.525 -22.557 1.00 78.94 197 GLN A CA 1
ATOM 1579 C C . GLN A 1 197 ? 3.163 13.765 -23.678 1.00 78.94 197 GLN A C 1
ATOM 1581 O O . GLN A 1 197 ? 2.634 13.625 -24.774 1.00 78.94 197 GLN A O 1
ATOM 1586 N N . LEU A 1 198 ? 4.350 13.217 -23.397 1.00 82.31 198 LEU A N 1
ATOM 1587 C CA . LEU A 1 198 ? 5.084 12.392 -24.357 1.00 82.31 198 LEU A CA 1
ATOM 1588 C C . LEU A 1 198 ? 4.359 11.067 -24.610 1.00 82.31 198 LEU A C 1
ATOM 1590 O O . LEU A 1 198 ? 4.199 10.684 -25.761 1.00 82.31 198 LEU A O 1
ATOM 1594 N N . ALA A 1 199 ? 3.882 10.408 -23.551 1.00 83.00 199 ALA A N 1
ATOM 1595 C CA . ALA A 1 199 ? 3.093 9.182 -23.673 1.00 83.00 199 ALA A CA 1
ATOM 1596 C C . ALA A 1 199 ? 1.810 9.410 -24.491 1.00 83.00 199 ALA A C 1
ATOM 1598 O O . ALA A 1 199 ? 1.509 8.624 -25.381 1.00 83.00 199 ALA A O 1
ATOM 1599 N N . LYS A 1 200 ? 1.112 10.534 -24.268 1.00 83.69 200 LYS A N 1
ATOM 1600 C CA . LYS A 1 200 ? -0.050 10.937 -25.077 1.00 83.69 200 LYS A CA 1
ATOM 1601 C C . LYS A 1 200 ? 0.293 11.101 -26.556 1.00 83.69 200 LYS A C 1
ATOM 1603 O O . LYS A 1 200 ? -0.442 10.607 -27.403 1.00 83.69 200 LYS A O 1
ATOM 1608 N N . ILE A 1 201 ? 1.405 11.770 -26.867 1.00 85.94 201 ILE A N 1
ATOM 1609 C CA . ILE A 1 201 ? 1.862 11.955 -28.252 1.00 85.94 201 ILE A CA 1
ATOM 1610 C C . ILE A 1 201 ? 2.203 10.610 -28.895 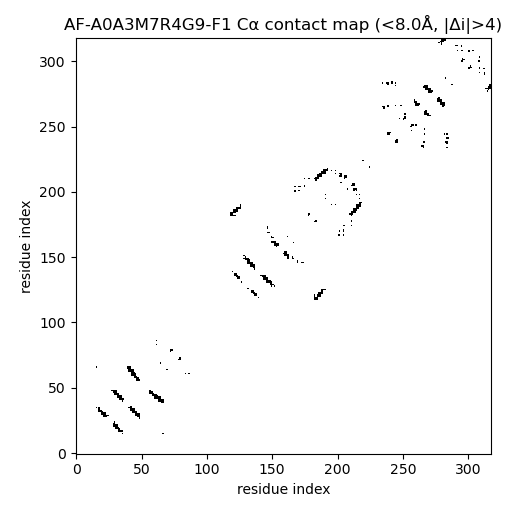1.00 85.94 201 ILE A C 1
ATOM 1612 O O . ILE A 1 201 ? 1.824 10.386 -30.042 1.00 85.94 201 ILE A O 1
ATOM 1616 N N . ILE A 1 202 ? 2.882 9.715 -28.171 1.00 86.31 202 ILE A N 1
ATOM 1617 C CA . ILE A 1 202 ? 3.214 8.369 -28.652 1.00 86.31 202 ILE A CA 1
ATOM 1618 C C . ILE A 1 202 ? 1.931 7.592 -28.956 1.00 86.31 202 ILE A C 1
ATOM 1620 O O . ILE A 1 202 ? 1.729 7.202 -30.103 1.00 86.31 202 ILE A O 1
ATOM 1624 N N . ASN A 1 203 ? 1.035 7.459 -27.974 1.00 83.50 203 ASN A N 1
ATOM 1625 C CA . ASN A 1 203 ? -0.222 6.728 -28.134 1.00 83.50 203 ASN A CA 1
ATOM 1626 C C . ASN A 1 203 ? -1.030 7.274 -29.312 1.00 83.50 203 ASN A C 1
ATOM 1628 O O . ASN A 1 203 ? -1.363 6.517 -30.215 1.00 83.50 203 ASN A O 1
ATOM 1632 N N . LYS A 1 204 ? -1.243 8.594 -29.376 1.00 87.00 204 LYS A N 1
ATOM 1633 C CA . LYS A 1 204 ? -1.972 9.229 -30.480 1.00 87.00 204 LYS A CA 1
ATOM 1634 C C . LYS A 1 204 ? -1.314 8.963 -31.839 1.00 87.00 204 LYS A C 1
ATOM 1636 O O . LYS A 1 204 ? -1.975 8.641 -32.813 1.00 87.00 204 LYS A O 1
ATOM 1641 N N . THR A 1 205 ? 0.012 9.054 -31.925 1.00 89.56 205 THR A N 1
ATOM 1642 C CA . THR A 1 205 ? 0.716 8.900 -33.208 1.00 89.56 205 THR A CA 1
ATOM 1643 C C . THR A 1 205 ? 0.634 7.476 -33.764 1.00 89.56 205 THR A C 1
ATOM 1645 O O . THR A 1 205 ? 0.544 7.310 -34.982 1.00 89.56 205 THR A O 1
ATOM 1648 N N . PHE A 1 206 ? 0.689 6.460 -32.900 1.00 89.06 206 PHE A N 1
ATOM 1649 C CA . PHE A 1 206 ? 0.691 5.054 -33.309 1.00 89.06 206 PHE A CA 1
ATOM 1650 C C . PHE A 1 206 ? -0.727 4.472 -33.417 1.00 89.06 206 PHE A C 1
ATOM 1652 O O . PHE A 1 206 ? -1.048 3.894 -34.458 1.00 89.06 206 PHE A O 1
ATOM 1659 N N . ILE A 1 207 ? -1.590 4.714 -32.422 1.00 85.88 207 ILE A N 1
ATOM 1660 C CA . ILE A 1 207 ? -2.957 4.168 -32.362 1.00 85.88 207 ILE A CA 1
ATOM 1661 C C . ILE A 1 207 ? -3.831 4.742 -33.480 1.00 85.88 207 ILE A C 1
ATOM 1663 O O . ILE A 1 207 ? -4.443 3.964 -34.206 1.00 85.88 207 ILE A O 1
ATOM 1667 N N . ASP A 1 208 ? -3.801 6.063 -33.722 1.00 86.06 208 ASP A N 1
ATOM 1668 C CA . ASP A 1 208 ? -4.599 6.709 -34.790 1.00 86.06 208 ASP A CA 1
ATOM 1669 C C . ASP A 1 208 ? -4.264 6.166 -36.192 1.00 86.06 208 ASP A C 1
ATOM 1671 O O . ASP A 1 208 ? -4.952 6.445 -37.170 1.00 86.06 208 ASP A O 1
ATOM 1675 N N . HIS A 1 209 ? -3.168 5.417 -36.319 1.00 86.12 209 HIS A N 1
ATOM 1676 C CA . HIS A 1 209 ? -2.698 4.871 -37.581 1.00 86.12 209 HIS A CA 1
ATOM 1677 C C . HIS A 1 209 ? -2.679 3.340 -37.591 1.00 86.12 209 HIS A C 1
ATOM 1679 O O . HIS A 1 209 ? -2.065 2.777 -38.496 1.00 86.12 209 HIS A O 1
ATOM 1685 N N . GLY A 1 210 ? -3.338 2.672 -36.643 1.00 85.62 210 GLY A N 1
ATOM 1686 C CA . GLY A 1 210 ? -3.478 1.214 -36.633 1.00 85.62 210 GLY A CA 1
ATOM 1687 C C . GLY A 1 210 ? -2.191 0.461 -36.292 1.00 85.62 210 GLY A C 1
ATOM 1688 O O . GLY A 1 210 ? -2.008 -0.660 -36.754 1.00 85.62 210 GLY A O 1
ATOM 1689 N N . VAL A 1 211 ? -1.275 1.076 -35.536 1.00 87.81 211 VAL A N 1
ATOM 1690 C CA . VAL A 1 211 ? -0.159 0.360 -34.901 1.00 87.81 211 VAL A CA 1
ATOM 1691 C C . VAL A 1 211 ? -0.470 0.260 -33.413 1.00 87.81 211 VAL A C 1
ATOM 1693 O O . VAL A 1 211 ? -0.564 1.285 -32.732 1.00 87.81 211 VAL A O 1
ATOM 1696 N N . ASN A 1 212 ? -0.624 -0.961 -32.905 1.00 83.94 212 ASN A N 1
ATOM 1697 C CA . ASN A 1 212 ? -0.879 -1.195 -31.491 1.00 83.94 212 ASN A CA 1
ATOM 1698 C C . ASN A 1 212 ? 0.336 -0.739 -30.687 1.00 83.94 212 ASN A C 1
ATOM 1700 O O . ASN A 1 212 ? 1.476 -1.105 -30.976 1.00 83.94 212 ASN A O 1
ATOM 1704 N N . CYS A 1 213 ? 0.097 0.114 -29.696 1.00 85.19 213 CYS A N 1
ATOM 1705 C CA . CYS A 1 213 ? 1.163 0.720 -28.923 1.00 85.19 213 CYS A CA 1
ATOM 1706 C C . CYS A 1 213 ? 0.870 0.624 -27.433 1.00 85.19 213 CYS A C 1
ATOM 1708 O O . CYS A 1 213 ? -0.116 1.178 -26.948 1.00 85.19 213 CYS A O 1
ATOM 1710 N N . THR A 1 214 ? 1.759 -0.053 -26.709 1.00 79.44 214 THR A N 1
ATOM 1711 C CA . THR A 1 214 ? 1.715 -0.158 -25.252 1.00 79.44 214 THR A CA 1
ATOM 1712 C C . THR A 1 214 ? 2.770 0.767 -24.653 1.00 79.44 214 THR A C 1
ATOM 1714 O O . THR A 1 214 ? 3.980 0.575 -24.798 1.00 79.44 214 THR A O 1
ATOM 1717 N N . VAL A 1 215 ? 2.312 1.830 -23.990 1.00 78.25 215 VAL A N 1
ATOM 1718 C CA . VAL A 1 215 ? 3.184 2.763 -23.268 1.00 78.25 215 VAL A CA 1
ATOM 1719 C C . VAL A 1 215 ? 2.963 2.589 -21.776 1.00 78.25 215 VAL A C 1
ATOM 1721 O O . VAL A 1 215 ? 1.952 3.031 -21.235 1.00 78.25 215 VAL A O 1
ATOM 1724 N N . TYR A 1 216 ? 3.941 2.004 -21.087 1.00 68.94 216 TYR A N 1
ATOM 1725 C CA . TYR A 1 216 ? 3.885 1.857 -19.635 1.00 68.94 216 TYR A CA 1
ATOM 1726 C C . TYR A 1 216 ? 4.097 3.223 -18.960 1.00 68.94 216 TYR A C 1
ATOM 1728 O O . TYR A 1 216 ? 5.226 3.710 -18.836 1.00 68.94 216 TYR A O 1
ATOM 1736 N N . THR A 1 217 ? 3.027 3.885 -18.516 1.00 63.62 217 THR A N 1
ATOM 1737 C CA . THR A 1 217 ? 3.124 5.086 -17.672 1.00 63.62 217 THR A CA 1
ATOM 1738 C C . THR A 1 217 ? 3.023 4.739 -16.186 1.00 63.62 217 THR A C 1
ATOM 1740 O O . THR A 1 217 ? 2.251 3.886 -15.779 1.00 63.62 217 THR A O 1
ATOM 1743 N N . ASN A 1 218 ? 3.793 5.445 -15.347 1.00 51.31 218 ASN A N 1
ATOM 1744 C CA . ASN A 1 218 ? 3.741 5.353 -13.871 1.00 51.31 218 ASN A CA 1
ATOM 1745 C C . ASN A 1 218 ? 2.410 5.833 -13.249 1.00 51.31 218 ASN A C 1
ATOM 1747 O O . ASN A 1 218 ? 2.217 5.726 -12.043 1.00 51.31 218 ASN A O 1
ATOM 1751 N N . LYS A 1 219 ? 1.546 6.434 -14.063 1.00 48.69 219 LYS A N 1
ATOM 1752 C CA . LYS A 1 219 ? 0.114 6.564 -13.834 1.00 48.69 219 LYS A CA 1
ATOM 1753 C C . LYS A 1 219 ? -0.471 5.441 -14.698 1.00 48.69 219 LYS A C 1
ATOM 1755 O O . LYS A 1 219 ? -0.470 5.588 -15.913 1.00 48.69 219 LYS A O 1
ATOM 1760 N N . GLU A 1 220 ? -0.794 4.266 -14.164 1.00 50.72 220 GLU A N 1
ATOM 1761 C CA . GLU A 1 220 ? -2.182 3.979 -13.754 1.00 50.72 220 GLU A CA 1
ATOM 1762 C C . GLU A 1 220 ? -3.135 5.057 -14.267 1.00 50.72 220 GLU A C 1
ATOM 1764 O O . GLU A 1 220 ? -2.925 6.211 -13.901 1.00 50.72 220 GLU A O 1
ATOM 1769 N N . THR A 1 221 ? -4.148 4.686 -15.063 1.00 52.94 221 THR A N 1
ATOM 1770 C CA . THR A 1 221 ? -5.251 5.511 -15.623 1.00 52.94 221 THR A CA 1
ATOM 1771 C C . THR A 1 221 ? -5.130 5.795 -17.140 1.00 52.94 221 THR A C 1
ATOM 1773 O O . THR A 1 221 ? -4.044 6.052 -17.642 1.00 52.94 221 THR A O 1
ATOM 1776 N N . ILE A 1 222 ? -6.188 5.812 -17.968 1.00 44.22 222 ILE A N 1
ATOM 1777 C CA . ILE A 1 222 ? -7.533 6.376 -17.731 1.00 44.22 222 ILE A CA 1
ATOM 1778 C C . ILE A 1 222 ? -8.583 5.676 -18.637 1.00 44.22 222 ILE A C 1
ATOM 1780 O O . ILE A 1 222 ? -9.147 6.287 -19.537 1.00 44.22 222 ILE A O 1
ATOM 1784 N N . GLY A 1 223 ? -8.813 4.378 -18.436 1.00 36.62 223 GLY A N 1
ATOM 1785 C CA . GLY A 1 223 ? -9.869 3.628 -19.143 1.00 36.62 223 GLY A CA 1
ATOM 1786 C C . GLY A 1 223 ? -10.191 2.271 -18.512 1.00 36.62 223 GLY A C 1
ATOM 1787 O O . GLY A 1 223 ? -11.314 1.806 -18.609 1.00 36.62 223 GLY A O 1
ATOM 1788 N N . GLN A 1 224 ? -9.235 1.685 -17.786 1.00 40.31 224 GLN A N 1
ATOM 1789 C CA . GLN A 1 224 ? -9.396 0.442 -17.018 1.00 40.31 224 GLN A CA 1
ATOM 1790 C C . GLN A 1 224 ? -9.161 0.669 -15.515 1.00 40.31 224 GLN A C 1
ATOM 1792 O O . GLN A 1 224 ? -8.431 -0.060 -14.858 1.00 40.31 224 GLN A O 1
ATOM 1797 N N . ILE A 1 225 ? -9.740 1.732 -14.954 1.00 39.94 225 ILE A N 1
ATOM 1798 C CA . ILE A 1 225 ? -9.722 1.970 -13.501 1.00 39.94 225 ILE A CA 1
ATOM 1799 C C . ILE A 1 225 ? -11.089 1.621 -12.915 1.00 39.94 225 ILE A C 1
ATOM 1801 O O . ILE A 1 225 ? -11.737 2.440 -12.275 1.00 39.94 225 ILE A O 1
ATOM 1805 N N . ASP A 1 226 ? -11.522 0.392 -13.137 1.00 44.50 226 ASP A N 1
ATOM 1806 C CA . ASP A 1 226 ? -12.279 -0.301 -12.095 1.00 44.50 226 ASP A CA 1
ATOM 1807 C C . ASP A 1 226 ? -11.348 -1.201 -11.259 1.00 44.50 226 ASP A C 1
ATOM 1809 O O . ASP A 1 226 ? -11.718 -1.661 -10.183 1.00 44.50 226 ASP A O 1
ATOM 1813 N N . GLU A 1 227 ? -10.085 -1.386 -11.668 1.00 46.62 227 GLU A N 1
ATOM 1814 C CA . GLU A 1 227 ? -9.157 -2.303 -10.992 1.00 46.62 227 GLU A CA 1
ATOM 1815 C C . GLU A 1 227 ? -8.407 -1.690 -9.801 1.00 46.62 227 GLU A C 1
ATOM 1817 O O . GLU A 1 227 ? -8.042 -2.418 -8.882 1.00 46.62 227 GLU A O 1
ATOM 1822 N N . SER A 1 228 ? -8.248 -0.363 -9.695 1.00 46.78 228 SER A N 1
ATOM 1823 C CA . SER A 1 228 ? -7.743 0.216 -8.433 1.00 46.78 228 SER A CA 1
ATOM 1824 C C . SER A 1 228 ? -8.787 0.158 -7.307 1.00 46.78 228 SER A C 1
ATOM 1826 O O . SER A 1 228 ? -8.423 0.181 -6.131 1.00 46.78 228 SER A O 1
ATOM 1828 N N . PHE A 1 229 ? -10.071 -0.023 -7.649 1.00 43.78 229 PHE A N 1
ATOM 1829 C CA . PHE A 1 229 ? -11.100 -0.440 -6.695 1.00 43.78 229 PHE A CA 1
ATOM 1830 C C . PHE A 1 229 ? -10.980 -1.925 -6.305 1.00 43.78 229 PHE A C 1
ATOM 1832 O O . PHE A 1 229 ? -11.476 -2.282 -5.233 1.00 43.78 229 PHE A O 1
ATOM 1839 N N . SER A 1 230 ? -10.291 -2.774 -7.090 1.00 62.44 230 SER A N 1
ATOM 1840 C CA . SER A 1 230 ? -10.006 -4.173 -6.710 1.00 62.44 230 SER A CA 1
ATOM 1841 C C . SER A 1 230 ? -9.161 -4.222 -5.449 1.00 62.44 230 SER A C 1
ATOM 1843 O O . SER A 1 230 ? -9.540 -4.870 -4.482 1.00 62.44 230 SER A O 1
ATOM 1845 N N . PHE A 1 231 ? -8.082 -3.438 -5.394 1.00 75.19 231 PHE A N 1
ATOM 1846 C CA . PHE A 1 231 ? -7.145 -3.505 -4.274 1.00 75.19 231 PHE A CA 1
ATOM 1847 C C . PHE A 1 231 ? -7.805 -3.205 -2.918 1.00 75.19 231 PHE A C 1
ATOM 1849 O O . PHE A 1 231 ? -7.506 -3.852 -1.914 1.00 75.19 231 PHE A O 1
ATOM 1856 N N . CYS A 1 232 ? -8.746 -2.255 -2.878 1.00 78.88 232 CYS A N 1
ATOM 1857 C CA . CYS A 1 232 ? -9.508 -1.963 -1.664 1.00 78.88 232 CYS A CA 1
ATOM 1858 C C . CYS A 1 232 ? -10.418 -3.132 -1.265 1.00 78.88 232 CYS A C 1
ATOM 1860 O O . CYS A 1 232 ? -10.464 -3.486 -0.088 1.00 78.88 232 CYS A O 1
ATOM 1862 N N . LYS A 1 233 ? -11.112 -3.750 -2.230 1.00 85.88 233 LYS A N 1
ATOM 1863 C CA . LYS A 1 233 ? -11.975 -4.915 -1.975 1.00 85.88 233 LYS A CA 1
ATOM 1864 C C . LYS A 1 233 ? -11.160 -6.107 -1.471 1.00 85.88 233 LYS A C 1
ATOM 1866 O O . LYS A 1 233 ? -11.553 -6.742 -0.493 1.00 85.88 233 LYS A O 1
ATOM 1871 N N . ASP A 1 234 ? -9.998 -6.338 -2.072 1.00 93.19 234 ASP A N 1
ATOM 1872 C CA . ASP A 1 234 ? -9.090 -7.422 -1.703 1.00 93.19 234 ASP A CA 1
ATOM 1873 C C . ASP A 1 234 ? -8.528 -7.213 -0.293 1.00 93.19 234 ASP A C 1
ATOM 1875 O O . ASP A 1 234 ? -8.557 -8.127 0.529 1.00 93.19 234 ASP A O 1
ATOM 1879 N N . ILE A 1 235 ? -8.116 -5.989 0.055 1.00 95.69 235 ILE A N 1
ATOM 1880 C CA . ILE A 1 235 ? -7.663 -5.672 1.417 1.00 95.69 235 ILE A CA 1
ATOM 1881 C C . ILE A 1 235 ? -8.767 -5.874 2.449 1.00 95.69 235 ILE A C 1
ATOM 1883 O O . ILE A 1 235 ? -8.492 -6.425 3.514 1.00 95.69 235 ILE A O 1
ATOM 1887 N N . ILE A 1 236 ? -9.993 -5.417 2.176 1.00 96.88 236 ILE A N 1
ATOM 1888 C CA . ILE A 1 236 ? -11.110 -5.572 3.117 1.00 96.88 236 ILE A CA 1
ATOM 1889 C C . ILE A 1 236 ? -11.352 -7.058 3.380 1.00 96.88 236 ILE A C 1
ATOM 1891 O O . ILE A 1 236 ? -11.448 -7.467 4.539 1.00 96.88 236 ILE A O 1
ATOM 1895 N N . LYS A 1 237 ? -11.385 -7.868 2.314 1.00 96.94 237 LYS A N 1
ATOM 1896 C CA . LYS A 1 237 ? -11.529 -9.321 2.404 1.00 96.94 237 LYS A CA 1
ATOM 1897 C C . LYS A 1 237 ? -10.407 -9.941 3.245 1.00 96.94 237 LYS A C 1
ATOM 1899 O O . LYS A 1 237 ? -10.697 -10.601 4.239 1.00 96.94 237 LYS A O 1
ATOM 1904 N N . LEU A 1 238 ? -9.148 -9.636 2.932 1.00 97.38 238 LEU A N 1
ATOM 1905 C CA . LEU A 1 238 ? -7.986 -10.165 3.655 1.00 97.38 238 LEU A CA 1
ATOM 1906 C C . LEU A 1 238 ? -7.949 -9.725 5.129 1.00 97.38 238 LEU A C 1
ATOM 1908 O O . LEU A 1 238 ? -7.577 -10.506 6.001 1.00 97.38 238 LEU A O 1
ATOM 1912 N N . GLN A 1 239 ? -8.363 -8.493 5.442 1.00 97.81 239 GLN A N 1
ATOM 1913 C CA . GLN A 1 239 ? -8.476 -8.028 6.829 1.00 97.81 239 GLN A CA 1
ATOM 1914 C C . GLN A 1 239 ? -9.580 -8.745 7.610 1.00 97.81 239 GLN A C 1
ATOM 1916 O O . GLN A 1 239 ? -9.461 -8.874 8.826 1.00 97.81 239 GLN A O 1
ATOM 1921 N N . ASN A 1 240 ? -10.660 -9.158 6.948 1.00 97.25 240 ASN A N 1
ATOM 1922 C CA . ASN A 1 240 ? -11.754 -9.882 7.593 1.00 97.25 240 ASN A CA 1
ATOM 1923 C C . ASN A 1 240 ? -11.397 -11.360 7.821 1.00 97.25 240 ASN A C 1
ATOM 1925 O O . ASN A 1 240 ? -11.803 -11.935 8.829 1.00 97.25 240 ASN A O 1
ATOM 1929 N N . GLU A 1 241 ? -10.605 -11.956 6.928 1.00 97.88 241 GLU A N 1
ATOM 1930 C CA . GLU A 1 241 ? -10.084 -13.324 7.072 1.00 97.88 241 GLU A CA 1
ATOM 1931 C C . GLU A 1 241 ? -9.009 -13.433 8.172 1.00 97.88 241 GLU A C 1
ATOM 1933 O O . GLU A 1 241 ? -8.864 -14.477 8.816 1.00 97.88 241 GLU A O 1
ATOM 1938 N N . ASP A 1 242 ? -8.272 -12.352 8.446 1.00 98.31 242 ASP A N 1
ATOM 1939 C CA . ASP A 1 242 ? -7.256 -12.318 9.497 1.00 98.31 242 ASP A CA 1
ATOM 1940 C C . ASP A 1 242 ? -7.885 -12.266 10.907 1.00 98.31 242 ASP A C 1
ATOM 1942 O O . ASP A 1 242 ? -8.425 -11.249 11.360 1.00 98.31 242 ASP A O 1
ATOM 1946 N N . LYS A 1 243 ? -7.766 -13.380 11.646 1.00 98.19 243 LYS A N 1
ATOM 1947 C CA . LYS A 1 243 ? -8.292 -13.540 13.017 1.00 98.19 243 LYS A CA 1
ATOM 1948 C C . LYS A 1 243 ? -7.786 -12.467 13.989 1.00 98.19 243 LYS A C 1
ATOM 1950 O O . LYS A 1 243 ? -8.536 -12.019 14.859 1.00 98.19 243 LYS A O 1
ATOM 1955 N N . HIS A 1 244 ? -6.527 -12.049 13.867 1.00 97.88 244 HIS A N 1
ATOM 1956 C CA . HIS A 1 244 ? -5.939 -11.057 14.764 1.00 97.88 244 HIS A CA 1
ATOM 1957 C C . HIS A 1 244 ? -6.517 -9.664 14.489 1.00 97.88 244 HIS A C 1
ATOM 1959 O O . HIS A 1 244 ? -6.897 -8.954 15.424 1.00 97.88 244 HIS A O 1
ATOM 1965 N N . ILE A 1 245 ? -6.659 -9.291 13.214 1.00 98.12 245 ILE A N 1
ATOM 1966 C CA . ILE A 1 245 ? -7.292 -8.026 12.813 1.00 98.12 245 ILE A CA 1
ATOM 1967 C C . ILE A 1 245 ? -8.766 -7.996 13.226 1.00 98.12 245 ILE A C 1
ATOM 1969 O O . ILE A 1 245 ? -9.222 -6.985 13.768 1.00 98.12 245 ILE A O 1
ATOM 1973 N N . SER A 1 246 ? -9.490 -9.103 13.061 1.00 97.75 246 SER A N 1
ATOM 1974 C CA . SER A 1 246 ? -10.877 -9.235 13.520 1.00 97.75 246 SER A CA 1
ATOM 1975 C C . SER A 1 246 ? -11.017 -9.003 15.031 1.00 97.75 246 SER A C 1
ATOM 1977 O O . SER A 1 246 ? -11.847 -8.191 15.445 1.00 97.75 246 SER A O 1
ATOM 1979 N N . SER A 1 247 ? -10.124 -9.565 15.859 1.00 98.06 247 SER A N 1
ATOM 1980 C CA . SER A 1 247 ? -10.103 -9.279 17.306 1.00 98.06 247 SER A CA 1
ATOM 1981 C C . SER A 1 247 ? -9.865 -7.793 17.612 1.00 98.06 247 SER A C 1
ATOM 1983 O O . SER A 1 247 ? -10.469 -7.233 18.531 1.00 98.06 247 SER A O 1
ATOM 1985 N N . ILE A 1 248 ? -9.008 -7.115 16.837 1.00 98.06 248 ILE A N 1
ATOM 1986 C CA . ILE A 1 248 ? -8.786 -5.668 16.978 1.00 98.06 248 ILE A CA 1
ATOM 1987 C C . ILE A 1 248 ? -10.057 -4.893 16.610 1.00 98.06 248 ILE A C 1
ATOM 198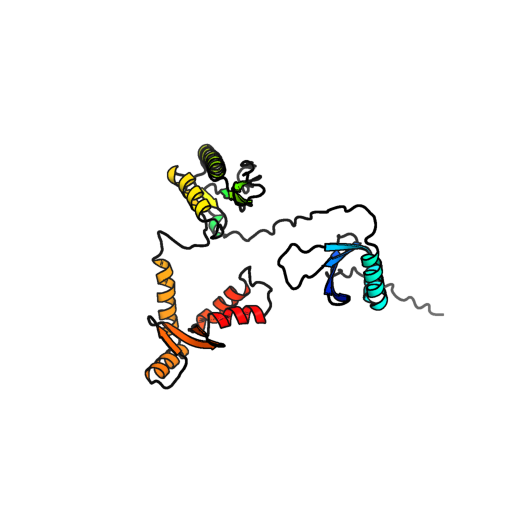9 O O . ILE A 1 248 ? -10.440 -3.988 17.355 1.00 98.06 248 ILE A O 1
ATOM 1993 N N . LYS A 1 249 ? -10.739 -5.251 15.512 1.00 97.75 249 LYS A N 1
ATOM 1994 C CA . LYS A 1 249 ? -12.007 -4.623 15.100 1.00 97.75 249 LYS A CA 1
ATOM 1995 C C . LYS A 1 249 ? -13.081 -4.776 16.185 1.00 97.75 249 LYS A C 1
ATOM 1997 O O . LYS A 1 249 ? -13.744 -3.796 16.518 1.00 97.75 249 LYS A O 1
ATOM 2002 N N . GLU A 1 250 ? -13.219 -5.954 16.791 1.00 97.81 250 GLU A N 1
ATOM 2003 C CA . GLU A 1 250 ? -14.158 -6.192 17.900 1.00 97.81 250 GLU A CA 1
ATOM 2004 C C . GLU A 1 250 ? -13.823 -5.356 19.138 1.00 97.81 250 GLU A C 1
ATOM 2006 O O . GLU A 1 250 ? -14.680 -4.652 19.678 1.00 97.81 250 GLU A O 1
ATOM 2011 N N . LYS A 1 251 ? -12.554 -5.354 19.559 1.00 98.00 251 LYS A N 1
ATOM 2012 C CA . LYS A 1 251 ? -12.091 -4.527 20.684 1.00 98.00 251 LYS A CA 1
ATOM 2013 C C . LYS A 1 251 ? -12.306 -3.035 20.421 1.00 98.00 251 LYS A C 1
ATOM 2015 O O . LYS A 1 251 ? -12.610 -2.295 21.358 1.00 98.00 251 LYS A O 1
ATOM 2020 N N . LEU A 1 252 ? -12.166 -2.591 19.170 1.00 97.38 252 LEU A N 1
ATOM 2021 C CA . LEU A 1 252 ? -12.416 -1.209 18.764 1.00 97.38 252 LEU A CA 1
ATOM 2022 C C . LEU A 1 252 ? -13.906 -0.853 18.840 1.00 97.38 252 LEU A C 1
ATOM 2024 O O . LEU A 1 252 ? -14.235 0.199 19.385 1.00 97.38 252 LEU A O 1
ATOM 2028 N N . LYS A 1 253 ? -14.802 -1.737 18.373 1.00 96.50 253 LYS A N 1
ATOM 2029 C CA . LYS A 1 253 ? -16.265 -1.567 18.497 1.00 96.50 253 LYS A CA 1
ATOM 2030 C C . LYS A 1 253 ? -16.695 -1.439 19.960 1.00 96.50 253 LYS A C 1
ATOM 2032 O O . LYS A 1 253 ? -17.499 -0.575 20.293 1.00 96.50 253 LYS A O 1
ATOM 2037 N N . LEU A 1 254 ? -16.082 -2.227 20.843 1.00 97.50 254 LEU A N 1
ATOM 2038 C CA . LEU A 1 254 ? -16.293 -2.162 22.293 1.00 97.50 254 LEU A CA 1
ATOM 2039 C C . LEU A 1 254 ? -15.602 -0.962 22.971 1.00 97.50 254 LEU A C 1
ATOM 2041 O O . LEU A 1 254 ? -15.621 -0.865 24.195 1.00 97.50 254 LEU A O 1
ATOM 2045 N N . LYS A 1 255 ? -14.944 -0.072 22.209 1.00 96.00 255 LYS A N 1
ATOM 2046 C CA . LYS A 1 255 ? -14.146 1.068 22.702 1.00 96.00 255 LYS A CA 1
ATOM 2047 C C . LYS A 1 255 ? -13.061 0.680 23.725 1.00 96.00 255 LYS A C 1
ATOM 2049 O O . LYS A 1 255 ? -12.593 1.526 24.484 1.00 96.00 255 LYS A O 1
ATOM 2054 N N . LYS A 1 256 ? -12.610 -0.581 23.718 1.00 95.56 256 LYS A N 1
ATOM 2055 C CA . LYS A 1 256 ? -11.580 -1.110 24.635 1.00 95.56 256 LYS A CA 1
ATOM 2056 C C . LYS A 1 256 ? -10.161 -0.701 24.240 1.00 95.56 256 LYS A C 1
ATOM 2058 O O . LYS A 1 256 ? -9.245 -0.803 25.049 1.00 95.56 256 LYS A O 1
ATOM 2063 N N . ILE A 1 257 ? -9.961 -0.257 22.999 1.00 96.69 257 ILE A N 1
ATOM 2064 C CA . ILE A 1 257 ? -8.651 0.138 22.472 1.00 96.69 257 ILE A CA 1
ATOM 2065 C C . ILE A 1 257 ? -8.699 1.530 21.844 1.00 96.69 257 ILE A C 1
ATOM 2067 O O . ILE A 1 257 ? -9.696 1.931 21.248 1.00 96.69 257 ILE A O 1
ATOM 2071 N N . LYS A 1 258 ? -7.591 2.266 21.965 1.00 97.12 258 LYS A N 1
ATOM 2072 C CA . LYS A 1 258 ? -7.400 3.600 21.379 1.00 97.12 258 LYS A CA 1
ATOM 2073 C C . LYS A 1 258 ? -6.368 3.559 20.250 1.00 97.12 258 LYS A C 1
ATOM 2075 O O . LYS A 1 258 ? -5.539 2.653 20.161 1.00 97.12 258 LYS A O 1
ATOM 2080 N N . GLY A 1 259 ? -6.389 4.584 19.399 1.00 97.31 259 GLY A N 1
ATOM 2081 C CA . GLY A 1 259 ? -5.395 4.761 18.337 1.00 97.31 259 GLY A CA 1
ATOM 2082 C C . GLY A 1 259 ? -5.602 3.855 17.123 1.00 97.31 259 GLY A C 1
ATOM 2083 O O . GLY A 1 259 ? -4.640 3.584 16.411 1.00 97.31 259 GLY A O 1
ATOM 2084 N N . TYR A 1 260 ? -6.828 3.389 16.901 1.00 98.38 260 TYR A N 1
ATOM 2085 C CA . TYR A 1 260 ? -7.269 2.740 15.669 1.00 98.38 260 TYR A CA 1
ATOM 2086 C C . TYR A 1 260 ? -8.549 3.422 15.186 1.00 98.38 260 TYR A C 1
ATOM 2088 O O . TYR A 1 260 ? -9.276 4.004 15.993 1.00 98.38 260 TYR A O 1
ATOM 2096 N N . ILE A 1 261 ? -8.804 3.361 13.885 1.00 98.06 261 ILE A N 1
ATOM 2097 C CA . ILE A 1 261 ? -10.019 3.868 13.248 1.00 98.06 261 ILE A CA 1
ATOM 2098 C C . ILE A 1 261 ? -10.400 2.938 12.098 1.00 98.06 261 ILE A C 1
ATOM 2100 O O . ILE A 1 261 ? -9.523 2.339 11.479 1.00 98.06 261 ILE A O 1
ATOM 2104 N N . ILE A 1 262 ? -11.698 2.792 11.843 1.00 98.06 262 ILE A N 1
ATOM 2105 C CA . ILE A 1 262 ? -12.210 2.093 10.663 1.00 98.06 262 ILE A CA 1
ATOM 2106 C C . ILE A 1 262 ? -12.725 3.162 9.704 1.00 98.06 262 ILE A C 1
ATOM 2108 O O . ILE A 1 262 ? -13.573 3.964 10.087 1.00 98.06 262 ILE A O 1
ATOM 2112 N N . GLU A 1 263 ? -12.198 3.184 8.484 1.00 97.19 263 GLU A N 1
ATOM 2113 C CA . GLU A 1 263 ? -12.637 4.081 7.413 1.00 97.19 263 GLU A CA 1
ATOM 2114 C C . GLU A 1 263 ? -12.887 3.247 6.162 1.00 97.19 263 GLU A C 1
ATOM 2116 O O . GLU A 1 263 ? -12.000 2.510 5.739 1.00 97.19 263 GLU A O 1
ATOM 2121 N N . ASN A 1 264 ? -14.088 3.346 5.583 1.00 95.94 264 ASN A N 1
ATOM 2122 C CA . ASN A 1 264 ? -14.504 2.537 4.428 1.00 95.94 264 ASN A CA 1
ATOM 2123 C C . ASN A 1 264 ? -14.257 1.029 4.652 1.00 95.94 264 ASN A C 1
ATOM 2125 O O . ASN A 1 264 ? -13.651 0.366 3.817 1.00 95.94 264 ASN A O 1
ATOM 2129 N N . ASP A 1 265 ? -14.634 0.523 5.832 1.00 96.56 265 ASP A N 1
ATOM 2130 C CA . ASP A 1 265 ? -14.437 -0.868 6.282 1.00 96.56 265 ASP A CA 1
ATOM 2131 C C . ASP A 1 265 ? -12.981 -1.353 6.426 1.00 96.56 265 ASP A C 1
ATOM 2133 O O . ASP A 1 265 ? -12.730 -2.498 6.827 1.00 96.56 265 ASP A O 1
ATOM 2137 N N . ILE A 1 266 ? -12.008 -0.464 6.212 1.00 97.44 266 ILE A N 1
ATOM 2138 C CA . ILE A 1 266 ? -10.580 -0.738 6.367 1.00 97.44 266 ILE A CA 1
ATOM 2139 C C . ILE A 1 266 ? -10.118 -0.292 7.754 1.00 97.44 266 ILE A C 1
ATOM 2141 O O . ILE A 1 266 ? -10.328 0.849 8.172 1.00 97.44 266 ILE A O 1
ATOM 2145 N N . LEU A 1 267 ? -9.441 -1.188 8.473 1.00 98.25 267 LEU A N 1
ATOM 2146 C CA . LEU A 1 267 ? -8.808 -0.877 9.749 1.00 98.25 267 LEU A CA 1
ATOM 2147 C C . LEU A 1 267 ? -7.487 -0.128 9.531 1.00 98.25 267 LEU A C 1
ATOM 2149 O O . LEU A 1 267 ? -6.566 -0.627 8.877 1.00 98.25 267 LEU A O 1
ATOM 2153 N N . LEU A 1 268 ? -7.379 1.043 10.155 1.00 98.50 268 LEU A N 1
ATOM 2154 C CA . LEU A 1 268 ? -6.207 1.909 10.130 1.00 98.50 268 LEU A CA 1
ATOM 2155 C C . LEU A 1 268 ? -5.682 2.149 11.553 1.00 98.50 268 LEU A C 1
ATOM 2157 O O . LEU A 1 268 ? -6.443 2.360 12.501 1.00 98.50 268 LEU A O 1
ATOM 2161 N N . LYS A 1 269 ? -4.357 2.172 11.707 1.00 98.19 269 LYS A N 1
ATOM 2162 C CA . LYS A 1 269 ? -3.666 2.600 12.926 1.00 98.19 269 LYS A CA 1
ATOM 2163 C C . LYS A 1 269 ? -3.441 4.108 12.883 1.00 98.19 269 LYS A C 1
ATOM 2165 O O . LYS A 1 269 ? -2.879 4.638 11.927 1.00 98.19 269 LYS A O 1
ATOM 2170 N N . ILE A 1 270 ? -3.827 4.803 13.950 1.00 98.06 270 ILE A N 1
ATOM 2171 C CA . ILE A 1 270 ? -3.532 6.225 14.125 1.00 98.06 270 ILE A CA 1
ATOM 2172 C C . ILE A 1 270 ? -2.189 6.369 14.843 1.00 98.06 270 ILE A C 1
ATOM 2174 O O . ILE A 1 270 ? -2.039 5.946 15.992 1.00 98.06 270 ILE A O 1
ATOM 2178 N N . ARG A 1 271 ? -1.233 7.034 14.192 1.00 97.12 271 ARG A N 1
ATOM 2179 C CA . ARG A 1 271 ? 0.065 7.403 14.765 1.00 97.12 271 ARG A CA 1
ATOM 2180 C C . ARG A 1 271 ? 0.184 8.917 14.865 1.00 97.12 271 ARG A C 1
ATOM 2182 O O . ARG A 1 271 ? 0.042 9.633 13.877 1.00 97.12 271 ARG A O 1
ATOM 2189 N N . LYS A 1 272 ? 0.480 9.412 16.065 1.00 96.69 272 LYS A N 1
ATOM 2190 C CA . LYS A 1 272 ? 0.789 10.826 16.301 1.00 96.69 272 LYS A CA 1
ATOM 2191 C C . LYS A 1 272 ? 2.302 11.013 16.252 1.00 96.69 272 LYS A C 1
ATOM 2193 O O . LYS A 1 272 ? 3.029 10.278 16.914 1.00 96.69 272 LYS A O 1
ATOM 2198 N N . CYS A 1 273 ? 2.784 11.966 15.462 1.00 94.12 273 CYS A N 1
ATOM 2199 C CA . CYS A 1 273 ? 4.200 12.326 15.434 1.00 94.12 273 CYS A CA 1
ATOM 2200 C C . CYS A 1 273 ? 4.352 13.847 15.345 1.00 94.12 273 CYS A C 1
ATOM 2202 O O . CYS A 1 273 ? 3.846 14.477 14.409 1.00 94.12 273 CYS A O 1
ATOM 2204 N N . ARG A 1 274 ? 5.056 14.423 16.330 1.00 92.31 274 ARG A N 1
ATOM 2205 C CA . ARG A 1 274 ? 5.170 15.870 16.578 1.00 92.31 274 ARG A CA 1
ATOM 2206 C C . ARG A 1 274 ? 3.783 16.501 16.736 1.00 92.31 274 ARG A C 1
ATOM 2208 O O . ARG A 1 274 ? 3.214 16.371 17.805 1.00 92.31 274 ARG A O 1
ATOM 2215 N N . ASN A 1 275 ? 3.208 17.050 15.665 1.00 95.31 275 ASN A N 1
ATOM 2216 C CA . ASN A 1 275 ? 1.863 17.649 15.632 1.00 95.31 275 ASN A CA 1
ATOM 2217 C C . ASN A 1 275 ? 1.013 17.135 14.457 1.00 95.31 275 ASN A C 1
ATOM 2219 O O . ASN A 1 275 ? 0.036 17.760 14.059 1.00 95.31 275 ASN A O 1
ATOM 2223 N N . LYS A 1 276 ? 1.415 16.020 13.840 1.00 94.88 276 LYS A N 1
ATOM 2224 C CA . LYS A 1 276 ? 0.722 15.437 12.690 1.00 94.88 276 LYS A CA 1
ATOM 2225 C C . LYS A 1 276 ? 0.150 14.078 13.054 1.00 94.88 276 LYS A C 1
ATOM 2227 O O . LYS A 1 276 ? 0.788 13.284 13.751 1.00 94.88 276 LYS A O 1
ATOM 2232 N N . ILE A 1 277 ? -1.057 13.832 12.564 1.00 96.25 277 ILE A N 1
ATOM 2233 C CA . ILE A 1 277 ? -1.740 12.551 12.671 1.00 96.25 277 ILE A CA 1
ATOM 2234 C C . ILE A 1 277 ? -1.537 11.818 11.349 1.00 96.25 277 ILE A C 1
ATOM 2236 O O . ILE A 1 277 ? -1.890 12.329 10.289 1.00 96.25 277 ILE A O 1
ATOM 2240 N N . TYR A 1 278 ? -0.954 10.630 11.426 1.00 96.38 278 TYR A N 1
ATOM 2241 C CA . TYR A 1 278 ? -0.759 9.735 10.298 1.00 96.38 278 TYR A CA 1
ATOM 2242 C C . TYR A 1 278 ? -1.682 8.535 10.462 1.00 96.38 278 TYR A C 1
ATOM 2244 O O . TYR A 1 278 ? -1.819 7.994 11.562 1.00 96.38 278 TYR A O 1
ATOM 2252 N N . LYS A 1 279 ? -2.307 8.126 9.362 1.00 97.88 279 LYS A N 1
ATOM 2253 C CA . LYS A 1 279 ? -3.083 6.892 9.277 1.00 97.88 279 LYS A CA 1
ATOM 2254 C C . LYS A 1 279 ? -2.220 5.855 8.576 1.00 97.88 279 LYS A C 1
ATOM 2256 O O . LYS A 1 279 ? -1.752 6.101 7.467 1.00 97.88 279 LYS A O 1
ATOM 2261 N N . GLN A 1 280 ? -1.976 4.739 9.243 1.00 97.94 280 GLN A N 1
ATOM 2262 C CA . GLN A 1 280 ? -1.226 3.616 8.700 1.00 97.94 280 GLN A CA 1
ATOM 2263 C C . GLN A 1 280 ? -2.193 2.470 8.433 1.00 97.94 280 GLN A C 1
ATOM 2265 O O . GLN A 1 280 ? -3.047 2.175 9.268 1.00 97.94 280 GLN A O 1
ATOM 2270 N N . LEU A 1 281 ? -2.058 1.821 7.285 1.00 98.00 281 LEU A N 1
ATOM 2271 C CA . LEU A 1 281 ? -2.839 0.635 6.969 1.00 98.00 281 LEU A CA 1
ATOM 2272 C C . LEU A 1 281 ? -2.383 -0.530 7.851 1.00 98.00 281 LEU A C 1
ATOM 2274 O O . LEU A 1 281 ? -1.196 -0.850 7.855 1.00 98.00 281 LEU A O 1
ATOM 2278 N N . VAL A 1 282 ? -3.315 -1.163 8.566 1.00 98.31 282 VAL A N 1
ATOM 2279 C CA . VAL A 1 282 ? -3.027 -2.404 9.297 1.00 98.31 282 VAL A CA 1
ATOM 2280 C C . VAL A 1 282 ? -2.959 -3.544 8.289 1.00 98.31 282 VAL A C 1
ATOM 2282 O O . VAL A 1 282 ? -3.958 -3.844 7.631 1.00 98.31 282 VAL A O 1
ATOM 2285 N N . ILE A 1 283 ? -1.784 -4.149 8.130 1.00 97.69 283 ILE A N 1
ATOM 2286 C CA . ILE A 1 283 ? -1.583 -5.180 7.107 1.00 97.69 283 ILE A CA 1
ATOM 2287 C C . ILE A 1 283 ? -2.009 -6.561 7.646 1.00 97.69 283 ILE A C 1
ATOM 2289 O O . ILE A 1 283 ? -1.533 -6.957 8.714 1.00 97.69 283 ILE A O 1
ATOM 2293 N N . PRO A 1 284 ? -2.824 -7.332 6.897 1.00 98.12 284 PRO A N 1
ATOM 2294 C CA . PRO A 1 284 ? -3.045 -8.759 7.147 1.00 98.12 284 PRO A CA 1
ATOM 2295 C C . PRO A 1 284 ? -1.742 -9.566 7.209 1.00 98.12 284 PRO A C 1
ATOM 2297 O O . PRO A 1 284 ? -0.796 -9.310 6.465 1.00 98.12 284 PRO A O 1
ATOM 2300 N N . GLN A 1 285 ? -1.684 -10.592 8.054 1.00 97.88 285 GLN A N 1
ATOM 2301 C CA . GLN A 1 285 ? -0.479 -11.400 8.257 1.00 97.88 285 GLN A CA 1
ATOM 2302 C C . GLN A 1 285 ? 0.080 -11.984 6.948 1.00 97.88 285 GLN A C 1
ATOM 2304 O O . GLN A 1 285 ? 1.298 -12.011 6.771 1.00 97.88 285 GLN A O 1
ATOM 2309 N N . CYS A 1 286 ? -0.794 -12.399 6.028 1.00 96.94 286 CYS A N 1
ATOM 2310 C CA . CYS A 1 286 ? -0.418 -12.975 4.736 1.00 96.94 286 CYS A CA 1
ATOM 2311 C C . CYS A 1 286 ? 0.349 -12.004 3.822 1.00 96.94 286 CYS A C 1
ATOM 2313 O O . CYS A 1 286 ? 1.214 -12.449 3.080 1.00 96.94 286 CYS A O 1
ATOM 2315 N N . LEU A 1 287 ? 0.114 -10.690 3.921 1.00 96.69 287 LEU A N 1
ATOM 2316 C CA . LEU A 1 287 ? 0.736 -9.679 3.051 1.00 96.69 287 LEU A CA 1
ATOM 2317 C C . LEU A 1 287 ? 2.031 -9.078 3.618 1.00 96.69 287 LEU A C 1
ATOM 2319 O O . LEU A 1 287 ? 2.674 -8.250 2.969 1.00 96.69 287 LEU A O 1
ATOM 2323 N N . LYS A 1 288 ? 2.432 -9.446 4.842 1.00 96.56 288 LYS A N 1
ATOM 2324 C CA . LYS A 1 288 ? 3.609 -8.847 5.497 1.00 96.56 288 LYS A CA 1
ATOM 2325 C C . LYS A 1 288 ? 4.899 -9.086 4.716 1.00 96.56 288 LYS A C 1
ATOM 2327 O O . LYS A 1 288 ? 5.710 -8.167 4.604 1.00 96.56 288 LYS A O 1
ATOM 2332 N N . ARG A 1 289 ? 5.078 -10.299 4.180 1.00 96.12 289 ARG A N 1
ATOM 2333 C CA . ARG A 1 289 ? 6.256 -10.675 3.386 1.00 96.12 289 ARG A CA 1
ATOM 2334 C C . ARG A 1 289 ? 6.328 -9.855 2.100 1.00 96.12 289 ARG A C 1
ATOM 2336 O O . ARG A 1 289 ? 7.333 -9.191 1.873 1.00 96.12 289 ARG A O 1
ATOM 2343 N N . ASP A 1 290 ? 5.238 -9.821 1.343 1.00 94.69 290 ASP A N 1
ATOM 2344 C CA . ASP A 1 290 ? 5.180 -9.137 0.048 1.00 94.69 290 ASP A CA 1
ATOM 2345 C C . ASP A 1 290 ? 5.395 -7.630 0.194 1.00 94.69 290 ASP A C 1
ATOM 2347 O O . ASP A 1 290 ? 6.110 -7.010 -0.591 1.00 94.69 290 ASP A O 1
ATOM 2351 N N . ILE A 1 291 ? 4.830 -7.014 1.239 1.00 93.75 291 ILE A N 1
ATOM 2352 C CA . ILE A 1 291 ? 5.033 -5.584 1.491 1.00 93.75 291 ILE A CA 1
ATOM 2353 C C . ILE A 1 291 ? 6.469 -5.288 1.925 1.00 93.75 291 ILE A C 1
ATOM 2355 O O . ILE A 1 291 ? 7.017 -4.254 1.528 1.00 93.75 291 ILE A O 1
ATOM 2359 N N . LEU A 1 292 ? 7.083 -6.165 2.723 1.00 93.62 292 LEU A N 1
ATOM 2360 C CA . LEU A 1 292 ? 8.490 -6.041 3.093 1.00 93.62 292 LEU A CA 1
ATOM 2361 C C . LEU A 1 292 ? 9.384 -6.111 1.850 1.00 93.62 292 LEU A C 1
ATOM 2363 O O . LEU A 1 292 ? 10.189 -5.202 1.644 1.00 93.62 292 LEU A O 1
ATOM 2367 N N . GLU A 1 293 ? 9.186 -7.122 1.006 1.00 91.94 293 GLU A N 1
ATOM 2368 C CA . GLU A 1 293 ? 9.921 -7.335 -0.246 1.00 91.94 293 GLU A CA 1
ATOM 2369 C C . GLU A 1 293 ? 9.727 -6.155 -1.205 1.00 91.94 293 GLU A C 1
ATOM 2371 O O . GLU A 1 293 ? 10.690 -5.501 -1.603 1.00 91.94 293 GLU A O 1
ATOM 2376 N N . MET A 1 294 ? 8.481 -5.730 -1.432 1.00 90.25 294 MET A N 1
ATOM 2377 C CA . MET A 1 294 ? 8.160 -4.538 -2.222 1.00 90.25 294 MET A CA 1
ATOM 2378 C C . MET A 1 294 ? 8.837 -3.275 -1.668 1.00 90.25 294 MET A C 1
ATOM 2380 O O . MET A 1 294 ? 9.272 -2.397 -2.422 1.00 90.25 294 MET A O 1
ATOM 2384 N N . CYS A 1 295 ? 8.905 -3.112 -0.345 1.00 89.38 295 CYS A N 1
ATOM 2385 C CA . CYS A 1 295 ? 9.529 -1.936 0.252 1.00 89.38 295 CYS A CA 1
ATOM 2386 C C . CYS A 1 295 ? 11.051 -1.961 0.126 1.00 89.38 295 CYS A C 1
ATOM 2388 O O . CYS A 1 295 ? 11.619 -0.884 -0.112 1.00 89.38 295 CYS A O 1
ATOM 2390 N N . HIS A 1 296 ? 11.646 -3.146 0.256 1.00 89.88 296 HIS A N 1
ATOM 2391 C CA . HIS A 1 296 ? 13.074 -3.422 0.176 1.00 89.88 296 HIS A CA 1
ATOM 2392 C C . HIS A 1 296 ? 13.606 -3.325 -1.263 1.00 89.88 296 HIS A C 1
ATOM 2394 O O . HIS A 1 296 ? 14.549 -2.577 -1.507 1.00 89.88 296 HIS A O 1
ATOM 2400 N N . ASP A 1 297 ? 12.952 -3.969 -2.228 1.00 85.50 297 ASP A N 1
ATOM 2401 C CA . ASP A 1 297 ? 13.466 -4.147 -3.596 1.00 85.50 297 ASP A CA 1
ATOM 2402 C C . ASP A 1 297 ? 13.170 -2.973 -4.529 1.00 85.50 297 ASP A C 1
ATOM 2404 O O . ASP A 1 297 ? 13.722 -2.847 -5.626 1.00 85.50 297 ASP A O 1
ATOM 2408 N N . HIS A 1 298 ? 12.307 -2.054 -4.100 1.00 79.69 298 HIS A N 1
ATOM 2409 C CA . HIS A 1 298 ? 11.990 -0.860 -4.868 1.00 79.69 298 HIS A CA 1
ATOM 2410 C C . HIS A 1 298 ? 13.271 -0.093 -5.223 1.00 79.69 298 HIS A C 1
ATOM 2412 O O . HIS A 1 298 ? 13.996 0.305 -4.328 1.00 79.69 298 HIS A O 1
ATOM 2418 N N . PHE A 1 299 ? 13.510 0.235 -6.496 1.00 71.56 299 PHE A N 1
ATOM 2419 C CA . PHE A 1 299 ? 14.757 0.858 -6.996 1.00 71.56 299 PHE A CA 1
ATOM 2420 C C . PHE A 1 299 ? 15.273 2.076 -6.196 1.00 71.56 299 PHE A C 1
ATOM 2422 O O . PHE A 1 299 ? 16.470 2.311 -6.083 1.00 71.56 299 PHE A O 1
ATOM 2429 N N . PHE A 1 300 ? 14.363 2.869 -5.625 1.00 66.00 300 PHE A N 1
ATOM 2430 C CA . PHE A 1 300 ? 14.694 4.018 -4.763 1.00 66.00 300 PHE A CA 1
ATOM 2431 C C . PHE A 1 300 ? 14.973 3.665 -3.284 1.00 66.00 300 PHE A C 1
ATOM 2433 O O . PHE A 1 300 ? 15.171 4.567 -2.476 1.00 66.00 300 PHE A O 1
ATOM 2440 N N . GLY A 1 301 ? 14.915 2.385 -2.930 1.00 57.53 301 GLY A N 1
ATOM 2441 C CA . GLY A 1 301 ? 15.056 1.798 -1.594 1.00 57.53 301 GLY A CA 1
ATOM 2442 C C . GLY A 1 301 ? 15.982 0.575 -1.551 1.00 57.53 301 GLY A C 1
ATOM 2443 O O . GLY A 1 301 ? 16.573 0.3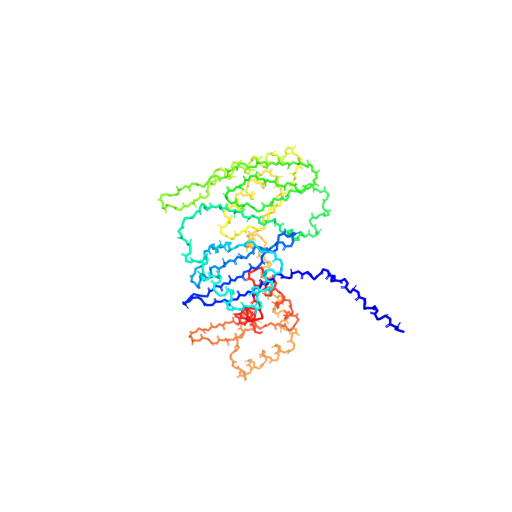22 -0.505 1.00 57.53 301 GLY A O 1
ATOM 2444 N N . ALA A 1 302 ? 16.179 -0.108 -2.683 1.00 52.38 302 ALA A N 1
ATOM 2445 C CA . ALA A 1 302 ? 17.108 -1.215 -2.832 1.00 52.38 302 ALA A CA 1
ATOM 2446 C C . ALA A 1 302 ? 18.509 -0.769 -2.396 1.00 52.38 302 ALA A C 1
ATOM 2448 O O . ALA A 1 302 ? 19.055 0.206 -2.918 1.00 52.38 302 ALA A O 1
ATOM 2449 N N . HIS A 1 303 ? 19.051 -1.464 -1.394 1.00 63.50 303 HIS A N 1
ATOM 2450 C CA . HIS A 1 303 ? 20.356 -1.225 -0.753 1.00 63.50 303 HIS A CA 1
ATOM 2451 C C . HIS A 1 303 ? 20.461 -0.040 0.211 1.00 63.50 303 HIS A C 1
ATOM 2453 O O . HIS A 1 303 ? 21.561 0.368 0.580 1.00 63.50 303 HIS A O 1
ATOM 2459 N N . LEU A 1 304 ? 19.344 0.513 0.676 1.00 68.88 304 LEU A N 1
ATOM 2460 C CA . LEU A 1 304 ? 19.374 1.583 1.673 1.00 68.88 304 LEU A CA 1
ATOM 2461 C C . LEU A 1 304 ? 19.551 1.083 3.124 1.00 68.88 304 LEU A C 1
ATOM 2463 O O . LEU A 1 304 ? 19.723 1.903 4.027 1.00 68.88 304 LEU A O 1
ATOM 2467 N N . GLY A 1 305 ? 19.582 -0.234 3.338 1.00 87.44 305 GLY A N 1
ATOM 2468 C CA . GLY A 1 305 ? 19.754 -0.855 4.650 1.00 87.44 305 GLY A CA 1
ATOM 2469 C C . GLY A 1 305 ? 18.455 -0.925 5.458 1.00 87.44 305 GLY A C 1
ATOM 2470 O O . GLY A 1 305 ? 17.447 -0.295 5.124 1.00 87.44 305 GLY A O 1
ATOM 2471 N N . HIS A 1 306 ? 18.492 -1.710 6.535 1.00 92.19 306 HIS A N 1
ATOM 2472 C CA . HIS A 1 306 ? 17.333 -2.044 7.368 1.00 92.19 306 HIS A CA 1
ATOM 2473 C C . HIS A 1 306 ? 16.538 -0.808 7.830 1.00 92.19 306 HIS A C 1
ATOM 2475 O O . HIS A 1 306 ? 15.320 -0.753 7.668 1.00 92.19 306 HIS A O 1
ATOM 2481 N N . GLU A 1 307 ? 17.220 0.227 8.326 1.00 92.50 307 GLU A N 1
ATOM 2482 C CA . GLU A 1 307 ? 16.576 1.418 8.895 1.00 92.50 307 GLU A CA 1
ATOM 2483 C C . GLU A 1 307 ? 15.702 2.177 7.894 1.00 92.50 307 GLU A C 1
ATOM 2485 O O . GLU A 1 307 ? 14.622 2.660 8.233 1.00 92.50 307 GLU A O 1
ATOM 2490 N N . LYS A 1 308 ? 16.147 2.284 6.640 1.00 91.31 308 LYS A N 1
ATOM 2491 C CA . LYS A 1 308 ? 15.422 3.040 5.613 1.00 91.31 308 LYS A CA 1
ATOM 2492 C C . LYS A 1 308 ? 14.229 2.253 5.082 1.00 91.31 308 LYS A C 1
ATOM 2494 O O . LYS A 1 308 ? 13.174 2.847 4.848 1.00 91.31 308 LYS A O 1
ATOM 2499 N N . THR A 1 309 ? 14.361 0.933 4.961 1.00 92.44 309 THR A N 1
ATOM 2500 C CA . THR A 1 309 ? 13.229 0.043 4.671 1.00 92.44 309 THR A CA 1
ATOM 2501 C C . THR A 1 309 ? 12.194 0.125 5.790 1.00 92.44 309 THR A C 1
ATOM 2503 O O . THR A 1 309 ? 11.014 0.353 5.521 1.00 92.44 309 THR A O 1
ATOM 2506 N N . TRP A 1 310 ? 12.633 0.075 7.049 1.00 93.94 310 TRP A N 1
ATOM 2507 C CA . TRP A 1 310 ? 11.757 0.212 8.209 1.00 93.94 310 TRP A CA 1
ATOM 2508 C C . TRP A 1 310 ? 11.066 1.577 8.279 1.00 93.94 310 TRP A C 1
ATOM 2510 O O . TRP A 1 310 ? 9.858 1.660 8.512 1.00 93.94 310 TRP A O 1
ATOM 2520 N N . ALA A 1 311 ? 11.790 2.667 8.017 1.00 92.50 311 ALA A N 1
ATOM 2521 C CA . ALA A 1 311 ? 11.216 4.009 7.955 1.00 92.50 311 ALA A CA 1
ATOM 2522 C C . ALA A 1 311 ? 10.134 4.114 6.868 1.00 92.50 311 ALA A C 1
ATOM 2524 O O . ALA A 1 311 ? 9.102 4.755 7.070 1.00 92.50 311 ALA A O 1
ATOM 2525 N N . LYS A 1 312 ? 10.333 3.448 5.725 1.00 92.38 312 LYS A N 1
ATOM 2526 C CA . LYS A 1 312 ? 9.354 3.403 4.635 1.00 92.38 312 LYS A CA 1
ATOM 2527 C C . LYS A 1 312 ? 8.110 2.612 5.036 1.00 92.38 312 LYS A C 1
ATOM 2529 O O . LYS A 1 312 ? 7.007 3.137 4.879 1.00 92.38 312 LYS A O 1
ATOM 2534 N N . ILE A 1 313 ? 8.278 1.419 5.606 1.00 94.88 313 ILE A N 1
ATOM 2535 C CA . ILE A 1 313 ? 7.169 0.579 6.083 1.00 94.88 313 ILE A CA 1
ATOM 2536 C C . ILE A 1 313 ? 6.373 1.325 7.155 1.00 94.88 313 ILE A C 1
ATOM 2538 O O . ILE A 1 313 ? 5.195 1.616 6.964 1.00 94.88 313 ILE A O 1
ATOM 2542 N N . SER A 1 314 ? 7.043 1.765 8.220 1.00 95.00 314 SER A N 1
ATOM 2543 C CA . SER A 1 314 ? 6.427 2.435 9.372 1.00 95.00 314 SER A CA 1
ATOM 2544 C C . SER A 1 314 ? 5.875 3.839 9.085 1.00 95.00 314 SER A C 1
ATOM 2546 O O . SER A 1 314 ? 5.309 4.472 9.979 1.00 95.00 314 SER A O 1
ATOM 2548 N N . SER A 1 315 ? 6.028 4.349 7.859 1.00 94.56 315 SER A N 1
ATOM 2549 C CA . SER A 1 315 ? 5.371 5.582 7.411 1.00 94.56 315 SER A CA 1
ATOM 2550 C C . SER A 1 315 ? 3.977 5.348 6.819 1.00 94.56 315 SER A C 1
ATOM 2552 O O . SER A 1 315 ? 3.176 6.279 6.786 1.00 94.56 315 SER A O 1
ATOM 2554 N N . ARG A 1 316 ? 3.681 4.126 6.351 1.00 95.44 316 ARG A N 1
ATOM 2555 C CA . ARG A 1 316 ? 2.455 3.795 5.595 1.00 95.44 316 ARG A CA 1
ATOM 2556 C C . ARG A 1 316 ? 1.676 2.628 6.178 1.00 95.44 316 ARG A C 1
ATOM 2558 O O . ARG A 1 316 ? 0.458 2.585 6.047 1.00 95.44 316 ARG A O 1
ATOM 2565 N N . PHE A 1 317 ? 2.377 1.710 6.819 1.00 96.81 317 PHE A N 1
ATOM 2566 C CA . PHE A 1 317 ? 1.853 0.428 7.241 1.00 96.81 317 PHE A CA 1
ATOM 2567 C C . PHE A 1 317 ? 2.091 0.202 8.730 1.00 96.81 317 PHE A C 1
ATOM 2569 O O . PHE A 1 317 ? 3.041 0.761 9.290 1.00 96.81 317 PHE A O 1
ATOM 2576 N N . TYR A 1 318 ? 1.213 -0.581 9.351 1.00 97.19 318 TYR A N 1
ATOM 2577 C CA . TYR A 1 318 ? 1.297 -1.022 10.739 1.00 97.19 318 TYR A CA 1
ATOM 2578 C C . TYR A 1 318 ? 1.251 -2.545 10.816 1.00 97.19 318 TYR A C 1
ATOM 2580 O O . TYR A 1 318 ? 0.356 -3.134 10.160 1.00 97.19 318 TYR A O 1
#

Mean predicted aligned error: 18.86 Å

pLDDT: mean 71.67, std 21.86, range [24.73, 98.5]